Protein AF-A0A3D1Z5Q5-F1 (afdb_monomer_lite)

Structure (mmCIF, N/CA/C/O backbone):
data_AF-A0A3D1Z5Q5-F1
#
_entry.id   AF-A0A3D1Z5Q5-F1
#
loop_
_atom_site.group_PDB
_atom_site.id
_atom_site.type_symbol
_atom_site.label_atom_id
_atom_site.label_alt_id
_atom_site.label_comp_id
_atom_site.label_asym_id
_atom_site.label_entity_id
_atom_site.label_seq_id
_atom_site.pdbx_PDB_ins_code
_atom_site.Cartn_x
_atom_site.Cartn_y
_atom_site.Cartn_z
_atom_site.occupancy
_atom_site.B_iso_or_equiv
_atom_site.auth_seq_id
_atom_site.auth_comp_id
_atom_site.auth_asym_id
_atom_site.auth_atom_id
_atom_site.pdbx_PDB_model_num
ATOM 1 N N . MET A 1 1 ? -10.166 -14.539 28.237 1.00 47.66 1 MET A N 1
ATOM 2 C CA . MET A 1 1 ? -10.788 -13.315 27.688 1.00 47.66 1 MET A CA 1
ATOM 3 C C . MET A 1 1 ? -11.420 -13.691 26.365 1.00 47.66 1 MET A C 1
ATOM 5 O O . MET A 1 1 ? -10.837 -14.515 25.675 1.00 47.66 1 MET A O 1
ATOM 9 N N . THR A 1 2 ? -12.595 -13.161 26.039 1.00 67.25 2 THR A N 1
ATOM 10 C CA . THR A 1 2 ? -13.185 -13.348 24.706 1.00 67.25 2 THR A CA 1
ATOM 11 C C . THR A 1 2 ? -12.381 -12.505 23.722 1.00 67.25 2 THR A C 1
ATOM 13 O O . THR A 1 2 ? -12.291 -11.296 23.923 1.00 67.25 2 THR A O 1
ATOM 16 N N . LYS A 1 3 ? -11.753 -13.137 22.726 1.00 80.06 3 LYS A N 1
ATOM 17 C CA . LYS A 1 3 ? -11.031 -12.425 21.667 1.00 80.06 3 LYS A CA 1
ATOM 18 C C . LYS A 1 3 ? -12.030 -11.705 20.756 1.00 80.06 3 LYS A C 1
ATOM 20 O O . LYS A 1 3 ? -13.136 -12.213 20.535 1.00 80.06 3 LYS A O 1
ATOM 25 N N . SER A 1 4 ? -11.660 -10.517 20.293 1.00 82.88 4 SER A N 1
ATOM 26 C CA . SER A 1 4 ? -12.483 -9.695 19.414 1.00 82.88 4 SER A CA 1
ATOM 27 C C . SER A 1 4 ? -11.641 -9.061 18.312 1.00 82.88 4 SER A C 1
ATOM 29 O O . SER A 1 4 ? -10.524 -8.608 18.563 1.00 82.88 4 SER A O 1
ATOM 31 N N . TYR A 1 5 ? -12.205 -9.035 17.110 1.00 84.31 5 TYR A N 1
ATOM 32 C CA . TYR A 1 5 ? -11.512 -8.752 15.856 1.00 84.31 5 TYR A CA 1
ATOM 33 C C . TYR A 1 5 ? -12.080 -7.502 15.195 1.00 84.31 5 TYR A C 1
ATOM 35 O O . TYR A 1 5 ? -13.275 -7.217 15.338 1.00 84.31 5 TYR A O 1
ATOM 43 N N . SER A 1 6 ? -11.222 -6.767 14.495 1.00 80.56 6 SER A N 1
ATOM 44 C CA . SER A 1 6 ? -11.588 -5.603 13.690 1.00 80.56 6 SER A CA 1
ATOM 45 C C . SER A 1 6 ? -12.455 -6.032 12.503 1.00 80.56 6 SER A C 1
ATOM 47 O O . SER A 1 6 ? -12.162 -7.020 11.834 1.00 80.56 6 SER A O 1
ATOM 49 N N . THR A 1 7 ? -13.550 -5.315 12.251 1.00 79.69 7 THR A N 1
ATOM 50 C CA . THR A 1 7 ? -14.374 -5.530 11.051 1.00 79.69 7 THR A CA 1
ATOM 51 C C . THR A 1 7 ? -13.891 -4.649 9.898 1.00 79.69 7 THR A C 1
ATOM 53 O O . THR A 1 7 ? -13.470 -3.533 10.182 1.00 79.69 7 THR A O 1
ATOM 56 N N . PRO A 1 8 ? -14.086 -5.035 8.624 1.00 64.06 8 PRO A N 1
ATOM 57 C CA . PRO A 1 8 ? -13.651 -4.263 7.444 1.00 64.06 8 PRO A CA 1
ATOM 58 C C . PRO A 1 8 ? -14.181 -2.825 7.345 1.00 64.06 8 PRO A C 1
ATOM 60 O O . PRO A 1 8 ? -13.666 -2.019 6.578 1.00 64.06 8 PRO A O 1
ATOM 63 N N . GLN A 1 9 ? -15.250 -2.513 8.080 1.00 61.69 9 GLN A N 1
ATOM 64 C CA . GLN A 1 9 ? -15.897 -1.200 8.105 1.00 61.69 9 GLN A CA 1
ATOM 65 C C . GLN A 1 9 ? -15.468 -0.349 9.319 1.00 61.69 9 GLN A C 1
ATOM 67 O O . GLN A 1 9 ? -16.110 0.658 9.593 1.00 61.69 9 GLN A O 1
ATOM 72 N N . ASP A 1 10 ? -14.446 -0.770 10.080 1.00 54.53 10 ASP A N 1
ATOM 73 C CA . ASP A 1 10 ? -13.801 -0.093 11.228 1.00 54.53 10 ASP A CA 1
ATOM 74 C C . ASP A 1 10 ? -14.714 0.407 12.374 1.00 54.53 10 ASP A C 1
ATOM 76 O O . ASP A 1 10 ? -14.254 0.962 13.378 1.00 54.53 10 ASP A O 1
ATOM 80 N N . LEU A 1 11 ? -16.024 0.165 12.311 1.00 44.56 11 LEU A N 1
ATOM 81 C CA . LEU A 1 11 ? -16.987 0.732 13.257 1.00 44.56 11 LEU A CA 1
ATOM 82 C C . LEU A 1 11 ? -17.153 -0.122 14.524 1.00 44.56 11 LEU A C 1
ATOM 84 O O . LEU A 1 11 ? -17.301 0.437 15.616 1.00 44.56 11 LEU A O 1
ATOM 88 N N . HIS A 1 12 ? -16.987 -1.449 14.457 1.00 65.38 12 HIS A N 1
ATOM 89 C CA . HIS A 1 12 ? -17.187 -2.351 15.600 1.00 65.38 12 HIS A CA 1
ATOM 90 C C . HIS A 1 12 ? -16.153 -3.483 15.670 1.00 65.38 12 HIS A C 1
ATOM 92 O O . HIS A 1 12 ? -15.503 -3.816 14.687 1.00 65.38 12 HIS A O 1
ATOM 98 N N . LYS A 1 13 ? -15.994 -4.068 16.864 1.00 77.50 13 LYS A N 1
ATOM 99 C CA . LYS A 1 13 ? -15.284 -5.337 17.034 1.00 77.50 13 LYS A CA 1
ATOM 100 C C . LYS A 1 13 ? -16.283 -6.474 17.114 1.00 77.50 13 LYS A C 1
ATOM 102 O O . LYS A 1 13 ? -17.271 -6.360 17.840 1.00 77.50 13 LYS A O 1
ATOM 107 N N . ILE A 1 14 ? -15.982 -7.579 16.453 1.00 82.50 14 ILE A N 1
ATOM 108 C CA . ILE A 1 14 ? -16.795 -8.791 16.504 1.00 82.50 14 ILE A CA 1
ATOM 109 C C . ILE A 1 14 ? -16.076 -9.870 17.309 1.00 82.50 14 ILE A C 1
ATOM 111 O O . ILE A 1 14 ? -14.858 -10.015 17.227 1.00 82.50 14 ILE A O 1
ATOM 115 N N . THR A 1 15 ? -16.797 -10.604 18.156 1.00 88.31 15 THR A N 1
ATOM 116 C CA . THR A 1 15 ? -16.186 -11.722 18.887 1.00 88.31 15 THR A CA 1
ATOM 117 C C . THR A 1 15 ? -16.087 -12.949 17.990 1.00 88.31 15 THR A C 1
ATOM 119 O O . THR A 1 15 ? -16.912 -13.119 17.100 1.00 88.31 15 THR A O 1
ATOM 122 N N . ALA A 1 16 ? -15.154 -13.863 18.271 1.00 84.69 16 ALA A N 1
ATOM 123 C CA . ALA A 1 16 ? -15.064 -15.141 17.545 1.00 84.69 16 ALA A CA 1
ATOM 124 C C . ALA A 1 16 ? -16.411 -15.894 17.490 1.00 84.69 16 ALA A C 1
ATOM 126 O O . ALA A 1 16 ? -16.741 -16.565 16.516 1.00 84.69 16 ALA A O 1
ATOM 127 N N . LYS A 1 17 ? -17.204 -15.776 18.563 1.00 84.62 17 LYS A N 1
ATOM 128 C CA . LYS A 1 17 ? -18.504 -16.435 18.689 1.00 84.62 17 LYS A CA 1
ATOM 129 C C . LYS A 1 17 ? -19.566 -15.794 17.799 1.00 84.62 17 LYS A C 1
ATOM 131 O O . LYS A 1 17 ? -20.375 -16.525 17.239 1.00 84.62 17 LYS A O 1
ATOM 136 N N . ASP A 1 18 ? -19.577 -14.469 17.718 1.00 87.00 18 ASP A N 1
ATOM 137 C CA . ASP A 1 18 ? -20.550 -13.731 16.909 1.00 87.00 18 ASP A CA 1
ATOM 138 C C . ASP A 1 18 ? -20.167 -13.797 15.425 1.00 87.00 18 ASP A C 1
ATOM 140 O O . ASP A 1 18 ? -21.032 -13.976 14.575 1.00 87.00 18 ASP A O 1
ATOM 144 N N . LEU A 1 19 ? -18.864 -13.791 15.124 1.00 88.88 19 LEU A N 1
ATOM 145 C CA . LEU A 1 19 ? -18.336 -13.957 13.770 1.00 88.88 19 LEU A CA 1
ATOM 146 C C . LEU A 1 19 ? -18.819 -15.261 13.129 1.00 88.88 19 LEU A C 1
ATOM 148 O O . LEU A 1 19 ? -19.200 -15.273 11.966 1.00 88.88 19 LEU A O 1
ATOM 152 N N . LYS A 1 20 ? -18.902 -16.342 13.913 1.00 89.81 20 LYS A N 1
ATOM 153 C CA . LYS A 1 20 ? -19.426 -17.639 13.464 1.00 89.81 20 LYS A CA 1
ATOM 154 C C . LYS A 1 20 ? -20.843 -17.569 12.874 1.00 89.81 20 LYS A C 1
ATOM 156 O O . LYS A 1 20 ? -21.200 -18.420 12.063 1.00 89.81 20 LYS A O 1
ATOM 161 N N . SER A 1 21 ? -21.680 -16.641 13.337 1.00 88.88 21 SER A N 1
ATOM 162 C CA . SER A 1 21 ? -23.064 -16.509 12.860 1.00 88.88 21 SER A CA 1
ATOM 163 C C . SER A 1 21 ? -23.227 -15.618 11.630 1.00 88.88 21 SER A C 1
ATOM 165 O O . SER A 1 21 ? -24.320 -15.600 11.067 1.00 88.88 21 SER A O 1
ATOM 167 N N . GLU A 1 22 ? -22.176 -14.910 11.223 1.00 92.12 22 GLU A N 1
ATOM 168 C CA . GLU A 1 22 ? -22.174 -14.082 10.017 1.00 92.12 22 GLU A CA 1
ATOM 169 C C . GLU A 1 22 ? -22.000 -14.933 8.753 1.00 92.12 22 GLU A C 1
ATOM 171 O O . GLU A 1 22 ? -21.692 -16.127 8.827 1.00 92.12 22 GLU A O 1
ATOM 176 N N . ASP A 1 23 ? -22.215 -14.336 7.582 1.00 93.31 23 ASP A N 1
ATOM 177 C CA . ASP A 1 23 ? -21.998 -15.021 6.311 1.00 93.31 23 ASP A CA 1
ATOM 178 C C . ASP A 1 23 ? -20.506 -15.271 6.020 1.00 93.31 23 ASP A C 1
ATOM 180 O O . ASP A 1 23 ? -19.614 -14.657 6.603 1.00 93.31 23 ASP A O 1
ATOM 184 N N . ILE A 1 24 ? -20.240 -16.217 5.115 1.00 92.12 24 ILE A N 1
ATOM 185 C CA . ILE A 1 24 ? -18.884 -16.703 4.822 1.00 92.12 24 ILE A CA 1
ATOM 186 C C . ILE A 1 24 ? -17.980 -15.590 4.282 1.00 92.12 24 ILE A C 1
ATOM 188 O O . ILE A 1 24 ? -16.804 -15.553 4.638 1.00 92.12 24 ILE A O 1
ATOM 192 N N . GLU A 1 25 ? -18.503 -14.688 3.449 1.00 89.88 25 GLU A N 1
ATOM 193 C CA . GLU A 1 25 ? -17.695 -13.592 2.906 1.00 89.88 25 GLU A CA 1
ATOM 194 C C . GLU A 1 25 ? -17.276 -12.649 4.028 1.00 89.88 25 GLU A C 1
ATOM 196 O O . GLU A 1 25 ? -16.088 -12.383 4.193 1.00 89.88 25 GLU A O 1
ATOM 201 N N . PHE A 1 26 ? -18.211 -12.244 4.888 1.00 88.12 26 PHE A N 1
ATOM 202 C CA . PHE A 1 26 ? -17.882 -11.397 6.030 1.00 88.12 26 PHE A CA 1
ATOM 203 C C . PHE A 1 26 ? -16.903 -12.065 7.011 1.00 88.12 26 PHE A C 1
ATOM 205 O O . PHE A 1 26 ? -15.981 -11.418 7.513 1.00 88.12 26 PHE A O 1
ATOM 212 N N . GLN A 1 27 ? -17.050 -13.373 7.257 1.00 91.62 27 GLN A N 1
ATOM 213 C CA . GLN A 1 27 ? -16.092 -14.145 8.057 1.00 91.62 27 GLN A CA 1
ATOM 214 C C . GLN A 1 27 ? -14.678 -14.054 7.483 1.00 91.62 27 GLN A C 1
ATOM 216 O O . GLN A 1 27 ? -13.734 -13.734 8.212 1.00 91.62 27 GLN A O 1
ATOM 221 N N . LYS A 1 28 ? -14.541 -14.286 6.173 1.00 91.62 28 LYS A N 1
ATOM 222 C CA . LYS A 1 28 ? -13.259 -14.184 5.474 1.00 91.62 28 LYS A CA 1
ATOM 223 C C . LYS A 1 28 ? -12.695 -12.775 5.520 1.00 91.62 28 LYS A C 1
ATOM 225 O O . LYS A 1 28 ? -11.502 -12.623 5.752 1.00 91.62 28 LYS A O 1
ATOM 230 N N . GLU A 1 29 ? -13.514 -11.746 5.322 1.00 88.19 29 GLU A N 1
ATOM 231 C CA . GLU A 1 29 ? -13.035 -10.366 5.364 1.00 88.19 29 GLU A CA 1
ATOM 232 C C . GLU A 1 29 ? -12.471 -9.999 6.746 1.00 88.19 29 GLU A C 1
ATOM 234 O O . GLU A 1 29 ? -11.383 -9.435 6.830 1.00 88.19 29 GLU A O 1
ATOM 239 N N . VAL A 1 30 ? -13.147 -10.374 7.837 1.00 88.38 30 VAL A N 1
ATOM 240 C CA . VAL A 1 30 ? -12.646 -10.144 9.207 1.00 88.38 30 VAL A CA 1
ATOM 241 C C . VAL A 1 30 ? -11.344 -10.906 9.461 1.00 88.38 30 VAL A C 1
ATOM 243 O O . VAL A 1 30 ? -10.401 -10.355 10.029 1.00 88.38 30 VAL A O 1
ATOM 246 N N . MET A 1 31 ? -11.270 -12.168 9.031 1.00 93.00 31 MET A N 1
ATOM 247 C CA . MET A 1 31 ? -10.052 -12.967 9.161 1.00 93.00 31 MET A CA 1
ATOM 248 C C . MET A 1 31 ? -8.890 -12.380 8.346 1.00 93.00 31 MET A C 1
ATOM 250 O O . MET A 1 31 ? -7.770 -12.342 8.851 1.00 93.00 31 MET A O 1
ATOM 254 N N . LYS A 1 32 ? -9.150 -11.863 7.135 1.00 89.50 32 LYS A N 1
ATOM 255 C CA . LYS A 1 32 ? -8.156 -11.142 6.316 1.00 89.50 32 LYS A CA 1
ATOM 256 C C . LYS A 1 32 ? -7.640 -9.904 7.030 1.00 89.50 32 LYS A C 1
ATOM 258 O O . LYS A 1 32 ? -6.432 -9.699 7.074 1.00 89.50 32 LYS A O 1
ATOM 263 N N . VAL A 1 33 ? -8.540 -9.092 7.590 1.00 84.25 33 VAL A N 1
ATOM 264 C CA . VAL A 1 33 ? -8.160 -7.887 8.342 1.00 84.25 33 VAL A CA 1
ATOM 265 C C . VAL A 1 33 ? -7.227 -8.264 9.488 1.00 84.25 33 VAL A C 1
ATOM 267 O O . VAL A 1 33 ? -6.117 -7.746 9.553 1.00 84.25 33 VAL A O 1
ATOM 270 N N . TRP A 1 34 ? -7.622 -9.226 10.326 1.00 90.94 34 TRP A N 1
ATOM 271 C CA . TRP A 1 34 ? -6.772 -9.695 11.422 1.00 90.94 34 TRP A CA 1
ATOM 272 C C . TRP A 1 34 ? -5.419 -10.222 10.929 1.00 90.94 34 TRP A C 1
ATOM 274 O O . TRP A 1 34 ? -4.383 -9.941 11.531 1.00 90.94 34 TRP A O 1
ATOM 284 N N . PHE A 1 35 ? -5.403 -10.973 9.829 1.00 91.81 35 PHE A N 1
ATOM 285 C CA . PHE A 1 35 ? -4.169 -11.529 9.296 1.00 91.81 35 PHE A CA 1
ATOM 286 C C . PHE A 1 35 ? -3.198 -10.421 8.869 1.00 91.81 35 PHE A C 1
ATOM 288 O O . PHE A 1 35 ? -2.051 -10.421 9.303 1.00 91.81 35 PHE A O 1
ATOM 295 N N . PHE A 1 36 ? -3.666 -9.414 8.128 1.00 87.50 36 PHE A N 1
ATOM 296 C CA . PHE A 1 36 ? -2.833 -8.286 7.689 1.00 87.50 36 PHE A CA 1
ATOM 297 C C . PHE A 1 36 ? -2.490 -7.270 8.798 1.00 87.50 36 PHE A C 1
ATOM 299 O O . PHE A 1 36 ? -1.601 -6.432 8.618 1.00 87.50 36 PHE A O 1
ATOM 306 N N . GLU A 1 37 ? -3.162 -7.327 9.952 1.00 82.00 37 GLU A N 1
ATOM 307 C CA . GLU A 1 37 ? -2.745 -6.612 11.168 1.00 82.00 37 GLU A CA 1
ATOM 308 C C . GLU A 1 37 ? -1.493 -7.247 11.805 1.00 82.00 37 GLU A C 1
ATOM 310 O O . GLU A 1 37 ? -0.710 -6.539 12.438 1.00 82.00 37 GLU A O 1
ATOM 315 N N . ASN A 1 38 ? -1.285 -8.560 11.637 1.00 87.88 38 ASN A N 1
ATOM 316 C CA . ASN A 1 38 ? -0.236 -9.318 12.334 1.00 87.88 38 ASN A CA 1
ATOM 317 C C . ASN A 1 38 ? 0.897 -9.796 11.412 1.00 87.88 38 ASN A C 1
ATOM 319 O O . ASN A 1 38 ? 2.045 -9.909 11.853 1.00 87.88 38 ASN A O 1
ATOM 323 N N . TYR A 1 39 ? 0.588 -10.036 10.138 1.00 92.12 39 TYR A N 1
ATOM 324 C CA . TYR A 1 39 ? 1.490 -10.616 9.153 1.00 92.12 39 TYR A CA 1
ATOM 325 C C . TYR A 1 39 ? 1.487 -9.811 7.851 1.00 92.12 39 TYR A C 1
ATOM 327 O O . TYR A 1 39 ? 0.510 -9.158 7.485 1.00 92.12 39 TYR A O 1
ATOM 335 N N . GLN A 1 40 ? 2.599 -9.866 7.127 1.00 89.69 40 GLN A N 1
ATOM 336 C CA . GLN A 1 40 ? 2.774 -9.203 5.839 1.00 89.69 40 GLN A CA 1
ATOM 337 C C . GLN A 1 40 ? 3.654 -10.037 4.910 1.00 89.69 40 GLN A C 1
ATOM 339 O O . GLN A 1 40 ? 4.458 -10.851 5.374 1.00 89.69 40 GLN A O 1
ATOM 344 N N . ASP A 1 41 ? 3.526 -9.824 3.598 1.00 89.75 41 ASP A N 1
ATOM 345 C CA . ASP A 1 41 ? 4.453 -10.436 2.649 1.00 89.75 41 ASP A CA 1
ATOM 346 C C . ASP A 1 41 ? 5.880 -9.934 2.973 1.00 89.75 41 ASP A C 1
ATOM 348 O O . ASP A 1 41 ? 6.101 -8.715 3.051 1.00 89.75 41 ASP A O 1
ATOM 352 N N . PRO A 1 42 ? 6.864 -10.832 3.180 1.00 89.50 42 PRO A N 1
ATOM 353 C CA . PRO A 1 42 ? 8.248 -10.451 3.454 1.00 89.50 42 PRO A CA 1
ATOM 354 C C . PRO A 1 42 ? 8.864 -9.556 2.366 1.00 89.50 42 PRO A C 1
ATOM 356 O O . PRO A 1 42 ? 9.824 -8.838 2.636 1.00 89.50 42 PRO A O 1
ATOM 359 N N . VAL A 1 43 ? 8.316 -9.530 1.150 1.00 85.25 43 VAL A N 1
ATOM 360 C CA . VAL A 1 43 ? 8.679 -8.590 0.080 1.00 85.25 43 VAL A CA 1
ATOM 361 C C . VAL A 1 43 ? 8.540 -7.121 0.494 1.00 85.25 43 VAL A C 1
ATOM 363 O O . VAL A 1 43 ? 9.167 -6.249 -0.103 1.00 85.25 43 VAL A O 1
ATOM 366 N N . HIS A 1 44 ? 7.719 -6.808 1.491 1.00 81.69 44 HIS A N 1
ATOM 367 C CA . HIS A 1 44 ? 7.513 -5.423 1.888 1.00 81.69 44 HIS A CA 1
ATOM 368 C C . HIS A 1 44 ? 8.670 -4.884 2.726 1.00 81.69 44 HIS A C 1
ATOM 370 O O . HIS A 1 44 ? 9.063 -3.738 2.525 1.00 81.69 44 HIS A O 1
ATOM 376 N N . ASP A 1 45 ? 9.256 -5.714 3.596 1.00 80.88 45 ASP A N 1
ATOM 377 C CA . ASP A 1 45 ? 10.196 -5.207 4.605 1.00 80.88 45 ASP A CA 1
ATOM 378 C C . ASP A 1 45 ? 11.323 -6.170 5.019 1.00 80.88 45 ASP A C 1
ATOM 380 O O . ASP A 1 45 ? 12.224 -5.817 5.774 1.00 80.88 45 ASP A O 1
ATOM 384 N N . CYS A 1 46 ? 11.339 -7.405 4.510 1.00 86.06 46 CYS A N 1
ATOM 385 C CA . CYS A 1 46 ? 12.406 -8.356 4.816 1.00 86.06 46 CYS A CA 1
ATOM 386 C C . CYS A 1 46 ? 13.522 -8.305 3.758 1.00 86.06 46 CYS A C 1
ATOM 388 O O . CYS A 1 46 ? 13.260 -8.440 2.557 1.00 86.06 46 CYS A O 1
ATOM 390 N N . PRO A 1 47 ? 14.803 -8.209 4.163 1.00 84.81 47 PRO A N 1
ATOM 391 C CA . PRO A 1 47 ? 15.923 -8.375 3.246 1.00 84.81 47 PRO A CA 1
ATOM 392 C C . PRO A 1 47 ? 15.925 -9.769 2.608 1.00 84.81 47 PRO A C 1
ATOM 394 O O . PRO A 1 47 ? 15.647 -10.769 3.271 1.00 84.81 47 PRO A O 1
ATOM 397 N N . TYR A 1 48 ? 16.319 -9.861 1.339 1.00 84.38 48 TYR A N 1
ATOM 398 C CA . TYR A 1 48 ? 16.430 -11.142 0.640 1.00 84.38 48 TYR A CA 1
ATOM 399 C C . TYR A 1 48 ? 17.889 -11.607 0.519 1.00 84.38 48 TYR A C 1
ATOM 401 O O . TYR A 1 48 ? 18.743 -10.893 -0.013 1.00 84.38 48 TYR A O 1
ATOM 409 N N . ASN A 1 49 ? 18.186 -12.833 0.962 1.00 82.69 49 ASN A N 1
ATOM 410 C CA . ASN A 1 49 ? 19.497 -13.458 0.800 1.00 82.69 49 ASN A CA 1
ATOM 411 C C . ASN A 1 49 ? 19.536 -14.310 -0.477 1.00 82.69 49 ASN A C 1
ATOM 413 O O . ASN A 1 49 ? 19.186 -15.490 -0.480 1.00 82.69 49 ASN A O 1
ATOM 417 N N . GLY A 1 50 ? 20.056 -13.732 -1.563 1.00 76.25 50 GLY A N 1
ATOM 418 C CA . GLY A 1 50 ? 20.177 -14.428 -2.849 1.00 76.25 50 GLY A CA 1
ATOM 419 C C . GLY A 1 50 ? 21.165 -15.604 -2.885 1.00 76.25 50 GLY A C 1
ATOM 420 O O . GLY A 1 50 ? 21.175 -16.336 -3.870 1.00 76.25 50 GLY A O 1
ATOM 421 N N . ARG A 1 51 ? 22.013 -15.802 -1.862 1.00 77.38 51 ARG A N 1
ATOM 422 C CA . ARG A 1 51 ? 22.936 -16.952 -1.789 1.00 77.38 51 ARG A CA 1
ATOM 423 C C . ARG A 1 51 ? 22.265 -18.192 -1.203 1.00 77.38 51 ARG A C 1
ATOM 425 O O . ARG A 1 51 ? 22.575 -19.297 -1.636 1.00 77.38 51 ARG A O 1
ATOM 432 N N . GLU A 1 52 ? 21.414 -18.000 -0.201 1.00 77.75 52 GLU A N 1
ATOM 433 C CA . GLU A 1 52 ? 20.686 -19.078 0.483 1.00 77.75 52 GLU A CA 1
ATOM 434 C C . GLU A 1 52 ? 19.290 -19.298 -0.110 1.00 77.75 52 GLU A C 1
ATOM 436 O O . GLU A 1 52 ? 18.741 -20.383 0.046 1.00 77.75 52 GLU A O 1
ATOM 441 N N . GLY A 1 53 ? 18.767 -18.320 -0.859 1.00 77.88 53 GLY A N 1
ATOM 442 C CA . GLY A 1 53 ? 17.504 -18.433 -1.584 1.00 77.88 53 GLY A CA 1
ATOM 443 C C . GLY A 1 53 ? 16.282 -18.218 -0.695 1.00 77.88 53 GLY A C 1
ATOM 444 O O . GLY A 1 53 ? 15.355 -19.015 -0.748 1.00 77.88 53 GLY A O 1
ATOM 445 N N . GLY A 1 54 ? 16.268 -17.155 0.117 1.00 84.50 54 GLY A N 1
ATOM 446 C CA . GLY A 1 54 ? 15.156 -16.882 1.033 1.00 84.50 54 GLY A CA 1
ATOM 447 C C . GLY A 1 54 ? 15.176 -15.485 1.652 1.00 84.50 54 GLY A C 1
ATOM 448 O O . GLY A 1 54 ? 16.163 -14.750 1.544 1.00 84.50 54 GLY A O 1
ATOM 449 N N . TYR A 1 55 ? 14.063 -15.121 2.288 1.00 88.38 55 TYR A N 1
ATOM 450 C CA . TYR A 1 55 ? 13.942 -13.900 3.081 1.00 88.38 55 TYR A CA 1
ATOM 451 C C . TYR A 1 55 ? 14.586 -14.055 4.458 1.00 88.38 55 TYR A C 1
ATOM 453 O O . TYR A 1 55 ? 14.622 -15.140 5.037 1.00 88.38 55 TYR A O 1
ATOM 461 N N . LEU A 1 56 ? 15.095 -12.946 4.989 1.00 88.19 56 LEU A N 1
ATOM 462 C CA . LEU A 1 56 ? 15.534 -12.834 6.372 1.00 88.19 56 LEU A CA 1
ATOM 463 C C . LEU A 1 56 ? 14.390 -12.228 7.190 1.00 88.19 56 LEU A C 1
ATOM 465 O O . LEU A 1 56 ? 14.150 -11.026 7.118 1.00 88.19 56 LEU A O 1
ATOM 469 N N . TYR A 1 57 ? 13.700 -13.067 7.962 1.00 89.69 57 TYR A N 1
ATOM 470 C CA . TYR A 1 57 ? 12.538 -12.699 8.779 1.00 89.69 57 TYR A CA 1
ATOM 471 C C . TYR A 1 57 ? 12.938 -11.912 10.034 1.00 89.69 57 TYR A C 1
ATOM 473 O O . TYR A 1 57 ? 12.900 -12.417 11.157 1.00 89.69 57 TYR A O 1
ATOM 481 N N . ILE A 1 58 ? 13.357 -10.664 9.839 1.00 85.56 58 ILE A N 1
ATOM 482 C CA . ILE A 1 58 ? 13.869 -9.790 10.904 1.00 85.56 58 ILE A CA 1
ATOM 483 C C . ILE A 1 58 ? 12.798 -9.372 11.930 1.00 85.56 58 ILE A C 1
ATOM 485 O O . ILE A 1 58 ? 13.153 -9.052 13.061 1.00 85.56 58 ILE A O 1
ATOM 489 N N . HIS A 1 59 ? 11.509 -9.485 11.586 1.00 85.38 59 HIS A N 1
ATOM 490 C CA . HIS A 1 59 ? 10.370 -9.190 12.472 1.00 85.38 59 HIS A CA 1
ATOM 491 C C . HIS A 1 59 ? 9.592 -10.449 12.915 1.00 85.38 59 HIS A C 1
ATOM 493 O O . HIS A 1 59 ? 8.506 -10.350 13.482 1.00 85.38 59 HIS A O 1
ATOM 499 N N . GLY A 1 60 ? 10.158 -11.644 12.699 1.00 87.19 60 GLY A N 1
ATOM 500 C CA . GLY A 1 60 ? 9.512 -12.932 12.977 1.00 87.19 60 GLY A CA 1
ATOM 501 C C . GLY A 1 60 ? 8.973 -13.616 11.718 1.00 87.19 60 GLY A C 1
ATOM 502 O O . GLY A 1 60 ? 8.681 -12.958 10.719 1.00 87.19 60 GLY A O 1
ATOM 503 N N . GLY A 1 61 ? 8.883 -14.945 11.772 1.00 90.81 61 GLY A N 1
ATOM 504 C CA . GLY A 1 61 ? 8.544 -15.828 10.651 1.00 90.81 61 GLY A CA 1
ATOM 505 C C . GLY A 1 61 ? 9.652 -16.860 10.370 1.00 90.81 61 GLY A C 1
ATOM 506 O O . GLY A 1 61 ? 10.603 -16.958 11.158 1.00 90.81 61 GLY A O 1
ATOM 507 N N . PRO A 1 62 ? 9.564 -17.627 9.267 1.00 92.69 62 PRO A N 1
ATOM 508 C CA . PRO A 1 62 ? 8.425 -17.689 8.345 1.00 92.69 62 PRO A CA 1
ATOM 509 C C . PRO A 1 62 ? 7.160 -18.207 9.034 1.00 92.69 62 PRO A C 1
ATOM 511 O O . PRO A 1 62 ? 7.238 -19.125 9.852 1.00 92.69 62 PRO A O 1
ATOM 514 N N . TYR A 1 63 ? 6.016 -17.614 8.705 1.00 94.06 63 TYR A N 1
ATOM 515 C CA . TYR A 1 63 ? 4.694 -18.060 9.143 1.00 94.06 63 TYR A CA 1
ATOM 516 C C . TYR A 1 63 ? 3.905 -18.634 7.962 1.00 94.06 63 TYR A C 1
ATOM 518 O O . TYR A 1 63 ? 4.051 -18.175 6.830 1.00 94.06 63 TYR A O 1
ATOM 526 N N . ASP A 1 64 ? 3.064 -19.623 8.238 1.00 92.56 64 ASP A N 1
ATOM 527 C CA . ASP A 1 64 ? 2.143 -20.235 7.277 1.00 92.56 64 ASP A CA 1
ATOM 528 C C . ASP A 1 64 ? 0.729 -19.693 7.536 1.00 92.56 64 ASP A C 1
ATOM 530 O O . ASP A 1 64 ? 0.288 -19.651 8.691 1.00 92.56 64 ASP A O 1
ATOM 534 N N . ALA A 1 65 ? 0.025 -19.220 6.496 1.00 93.00 65 ALA A N 1
ATOM 535 C CA . ALA A 1 65 ? -1.271 -18.574 6.704 1.00 93.00 65 ALA A CA 1
ATOM 536 C C . ALA A 1 65 ? -2.301 -19.548 7.277 1.00 93.00 65 ALA A C 1
ATOM 538 O O . ALA A 1 65 ? -3.127 -19.158 8.104 1.00 93.00 65 ALA A O 1
ATOM 539 N N . SER A 1 66 ? -2.246 -20.817 6.866 1.00 93.25 66 SER A N 1
ATOM 540 C CA . SER A 1 66 ? -3.074 -21.878 7.430 1.00 93.25 66 SER A CA 1
ATOM 541 C C . SER A 1 66 ? -2.773 -22.067 8.916 1.00 93.25 66 SER A C 1
ATOM 543 O O . SER A 1 66 ? -3.690 -21.928 9.726 1.00 93.25 66 SER A O 1
ATOM 545 N N . ASP A 1 67 ? -1.520 -22.287 9.312 1.00 93.69 67 ASP A N 1
ATOM 546 C CA . ASP A 1 67 ? -1.166 -22.504 10.721 1.00 93.69 67 ASP A CA 1
ATOM 547 C C . ASP A 1 67 ? -1.626 -21.348 11.626 1.00 93.69 67 ASP A C 1
ATOM 549 O O . ASP A 1 67 ? -2.245 -21.580 12.672 1.00 93.69 67 ASP A O 1
ATOM 553 N N . GLU A 1 68 ? -1.388 -20.101 11.216 1.00 95.62 68 GLU A N 1
ATOM 554 C CA . GLU A 1 68 ? -1.749 -18.926 12.014 1.00 95.62 68 GLU A CA 1
ATOM 555 C C . GLU A 1 68 ? -3.271 -18.712 12.073 1.00 95.62 68 GLU A C 1
ATOM 557 O O . GLU A 1 68 ? -3.822 -18.463 13.152 1.00 95.62 68 GLU A O 1
ATOM 562 N N . LEU A 1 69 ? -3.987 -18.880 10.953 1.00 95.19 69 LEU A N 1
ATOM 563 C CA . LEU A 1 69 ? -5.446 -18.741 10.925 1.00 95.19 69 LEU A CA 1
ATOM 564 C C . LEU A 1 69 ? -6.153 -19.878 11.678 1.00 95.19 69 LEU A C 1
ATOM 566 O O . LEU A 1 69 ? -7.117 -19.618 12.403 1.00 95.19 69 LEU A O 1
ATOM 570 N N . PHE A 1 70 ? -5.678 -21.123 11.574 1.00 95.62 70 PHE A N 1
ATOM 571 C CA . PHE A 1 70 ? -6.213 -22.248 12.348 1.00 95.62 70 PHE A CA 1
ATOM 572 C C . PHE A 1 70 ? -5.913 -22.106 13.840 1.00 95.62 70 PHE A C 1
ATOM 574 O O . PHE A 1 70 ? -6.771 -22.420 14.667 1.00 95.62 70 PHE A O 1
ATOM 581 N N . SER A 1 71 ? -4.729 -21.613 14.202 1.00 94.69 71 SER A N 1
ATOM 582 C CA . SER A 1 71 ? -4.373 -21.326 15.594 1.00 94.69 71 SER A CA 1
ATOM 583 C C . SER A 1 71 ? -5.292 -20.262 16.206 1.00 94.69 71 SER A C 1
ATOM 585 O O . SER A 1 71 ? -5.729 -20.392 17.355 1.00 94.69 71 SER A O 1
ATOM 587 N N . GLU A 1 72 ? -5.636 -19.226 15.435 1.00 94.19 72 GLU A N 1
ATOM 588 C CA . GLU A 1 72 ? -6.441 -18.113 15.929 1.00 94.19 72 GLU A CA 1
ATOM 589 C C . GLU A 1 72 ? -7.952 -18.391 15.917 1.00 94.19 72 GLU A C 1
ATOM 591 O O . GLU A 1 72 ? -8.628 -18.172 16.928 1.00 94.19 72 GLU A O 1
ATOM 596 N N . PHE A 1 73 ? -8.484 -18.877 14.793 1.00 94.50 73 PHE A N 1
ATOM 597 C CA . PHE A 1 73 ? -9.925 -19.032 14.553 1.00 94.50 73 PHE A CA 1
ATOM 598 C C . PHE A 1 73 ? -10.420 -20.477 14.687 1.00 94.50 73 PHE A C 1
ATOM 600 O O . PHE A 1 73 ? -11.634 -20.726 14.642 1.00 94.50 73 PHE A O 1
ATOM 607 N N . GLY A 1 74 ? -9.508 -21.429 14.896 1.00 89.62 74 GLY A N 1
ATOM 608 C CA . GLY A 1 74 ? -9.819 -22.838 15.098 1.00 89.62 74 GLY A CA 1
ATOM 609 C C . GLY A 1 74 ? -10.838 -23.052 16.217 1.00 89.62 74 GLY A C 1
ATOM 610 O O . GLY A 1 74 ? -10.711 -22.552 17.336 1.00 89.62 74 GLY A O 1
ATOM 611 N N . GLY A 1 75 ? -11.897 -23.799 15.905 1.00 88.38 75 GLY A N 1
ATOM 612 C CA . GLY A 1 75 ? -13.001 -24.078 16.827 1.00 88.38 75 GLY A CA 1
ATOM 613 C C . GLY A 1 75 ? -14.089 -22.998 16.887 1.00 88.38 75 GLY A C 1
ATOM 614 O O . GLY A 1 75 ? -15.169 -23.270 17.425 1.00 88.38 75 GLY A O 1
ATOM 615 N N . ALA A 1 76 ? -13.860 -21.8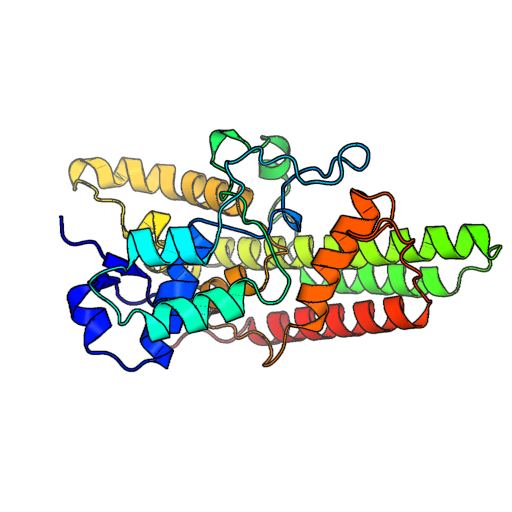12 16.315 1.00 90.44 76 ALA A N 1
ATOM 616 C CA . ALA A 1 76 ? -14.887 -20.787 16.129 1.00 90.44 76 ALA A CA 1
ATOM 617 C C . ALA A 1 76 ? -15.485 -20.839 14.716 1.00 90.44 76 ALA A C 1
ATOM 619 O O . ALA A 1 76 ? -16.707 -20.927 14.584 1.00 90.44 76 ALA A O 1
ATOM 620 N N . ILE A 1 77 ? -14.631 -20.845 13.693 1.00 93.44 77 ILE A N 1
ATOM 621 C CA . ILE A 1 77 ? -15.010 -20.841 12.274 1.00 93.44 77 ILE A CA 1
ATOM 622 C C . ILE A 1 77 ? -14.866 -22.253 11.686 1.00 93.44 77 ILE A C 1
ATOM 624 O O . ILE A 1 77 ? -14.100 -23.069 12.203 1.00 93.44 77 ILE A O 1
ATOM 628 N N . GLU A 1 78 ? -15.657 -22.582 10.658 1.00 94.56 78 GLU A N 1
ATOM 629 C CA . GLU A 1 78 ? -15.551 -23.886 9.992 1.00 94.56 78 GLU A CA 1
ATOM 630 C C . GLU A 1 78 ? -14.203 -24.035 9.281 1.00 94.56 78 GLU A C 1
ATOM 632 O O . GLU A 1 78 ? -13.767 -23.140 8.561 1.00 94.56 78 GLU A O 1
ATOM 637 N N . GLU A 1 79 ? -13.569 -25.197 9.448 1.00 94.44 79 GLU A N 1
ATOM 638 C CA . GLU A 1 79 ? -12.225 -25.476 8.925 1.00 94.44 79 GLU A CA 1
ATOM 639 C C . GLU A 1 79 ? -12.128 -25.278 7.407 1.00 94.44 79 GLU A C 1
ATOM 641 O O . GLU A 1 79 ? -11.112 -24.800 6.919 1.00 94.44 79 GLU A O 1
ATOM 646 N N . SER A 1 80 ? -13.196 -25.572 6.657 1.00 94.56 80 SER A N 1
ATOM 647 C CA . SER A 1 80 ? -13.224 -25.353 5.208 1.00 94.56 80 SER A CA 1
ATOM 648 C C . SER A 1 80 ? -13.183 -23.877 4.818 1.00 94.56 80 SER A C 1
ATOM 650 O O . SER A 1 80 ? -12.632 -23.560 3.775 1.00 94.56 80 SER A O 1
ATOM 652 N N . VAL A 1 81 ? -13.756 -22.980 5.629 1.00 95.25 81 VAL A N 1
ATOM 653 C CA . VAL A 1 81 ? -13.705 -21.528 5.380 1.00 95.25 81 VAL A CA 1
ATOM 654 C C . VAL A 1 81 ? -12.308 -20.996 5.677 1.00 95.25 81 VAL A C 1
ATOM 656 O O . VAL A 1 81 ? -11.797 -20.179 4.916 1.00 95.25 81 VAL A O 1
ATOM 659 N N . ILE A 1 82 ? -11.691 -21.489 6.757 1.00 95.81 82 ILE A N 1
ATOM 660 C CA . ILE A 1 82 ? -10.311 -21.147 7.110 1.00 95.81 82 ILE A CA 1
ATOM 661 C C . ILE A 1 82 ? -9.368 -21.590 5.993 1.00 95.81 82 ILE A C 1
ATOM 663 O O . ILE A 1 82 ? -8.631 -20.759 5.482 1.00 95.81 82 ILE A O 1
ATOM 667 N N . GLN A 1 83 ? -9.466 -22.848 5.558 1.00 95.12 83 GLN A N 1
ATOM 668 C CA . GLN A 1 83 ? -8.627 -23.380 4.487 1.00 95.12 83 GLN A CA 1
ATOM 669 C C . GLN A 1 83 ? -8.792 -22.601 3.179 1.00 95.12 83 GLN A C 1
ATOM 671 O O . GLN A 1 83 ? -7.801 -22.246 2.560 1.00 95.12 83 GLN A O 1
ATOM 676 N N . ASP A 1 84 ? -10.029 -22.304 2.777 1.00 94.19 84 ASP A N 1
ATOM 677 C CA . ASP A 1 84 ? -10.308 -21.565 1.540 1.00 94.19 84 ASP A CA 1
ATOM 678 C C . ASP A 1 84 ? -9.727 -20.140 1.578 1.00 94.19 84 ASP A C 1
ATOM 680 O O . ASP A 1 84 ? -9.277 -19.619 0.563 1.00 94.19 84 ASP A O 1
ATOM 684 N N . LEU A 1 85 ? -9.689 -19.506 2.756 1.00 94.06 85 LEU A N 1
ATOM 685 C CA . LEU A 1 85 ? -8.995 -18.233 2.929 1.00 94.06 85 LEU A CA 1
ATOM 686 C C . LEU A 1 85 ? -7.469 -18.388 2.921 1.00 94.06 85 LEU A C 1
ATOM 688 O O . LEU A 1 85 ? -6.783 -17.578 2.306 1.00 94.06 85 LEU A O 1
ATOM 692 N N . SER A 1 86 ? -6.935 -19.389 3.616 1.00 93.06 86 SER A N 1
ATOM 693 C CA . SER A 1 86 ? -5.498 -19.662 3.629 1.00 93.06 86 SER A CA 1
ATOM 694 C C . SER A 1 86 ? -4.977 -19.919 2.217 1.00 93.06 86 SER A C 1
ATOM 696 O O . SER A 1 86 ? -3.988 -19.314 1.829 1.00 93.06 86 SER A O 1
ATOM 698 N N . ASP A 1 87 ? -5.698 -20.711 1.420 1.00 90.94 87 ASP A N 1
ATOM 699 C CA . ASP A 1 87 ? -5.372 -20.978 0.016 1.00 90.94 87 ASP A CA 1
ATOM 700 C C . ASP A 1 87 ? -5.423 -19.697 -0.843 1.00 90.94 87 ASP A C 1
ATOM 702 O O . ASP A 1 87 ? -4.636 -19.549 -1.775 1.00 90.94 87 ASP A O 1
ATOM 706 N N . GLU A 1 88 ? -6.330 -18.759 -0.532 1.00 89.00 88 GLU A N 1
ATOM 707 C CA . GLU A 1 88 ? -6.398 -17.446 -1.191 1.00 89.00 88 GLU A CA 1
ATOM 708 C C . GLU A 1 88 ? -5.198 -16.555 -0.828 1.00 89.00 88 GLU A C 1
ATOM 710 O O . GLU A 1 88 ? -4.656 -15.862 -1.686 1.00 89.00 88 GLU A O 1
ATOM 715 N N . LEU A 1 89 ? -4.777 -16.553 0.439 1.00 87.25 89 LEU A N 1
ATOM 716 C CA . LEU A 1 89 ? -3.624 -15.776 0.902 1.00 87.25 89 LEU A CA 1
ATOM 717 C C . LEU A 1 89 ? -2.308 -16.364 0.372 1.00 87.25 89 LEU A C 1
ATOM 719 O O . LEU A 1 89 ? -1.441 -15.623 -0.091 1.00 87.25 89 LEU A O 1
ATOM 723 N N . ASP A 1 90 ? -2.193 -17.689 0.373 1.00 85.88 90 ASP A N 1
ATOM 724 C CA . ASP A 1 90 ? -1.010 -18.429 -0.060 1.00 85.88 90 ASP A CA 1
ATOM 725 C C . ASP A 1 90 ? -1.019 -18.750 -1.566 1.00 85.88 90 ASP A C 1
ATOM 727 O O . ASP A 1 90 ? -0.241 -19.598 -2.009 1.00 85.88 90 ASP A O 1
ATOM 731 N N . GLU A 1 91 ? -1.837 -18.068 -2.384 1.00 71.12 91 GLU A N 1
ATOM 732 C CA . GLU A 1 91 ? -1.967 -18.328 -3.834 1.00 71.12 91 GLU A CA 1
ATOM 733 C C . GLU A 1 91 ? -0.600 -18.298 -4.569 1.00 71.12 91 GLU A C 1
ATOM 735 O O . GLU A 1 91 ? -0.416 -18.977 -5.581 1.00 71.12 91 GLU A O 1
ATOM 740 N N . ASP A 1 92 ? 0.401 -17.603 -4.009 1.00 63.09 92 ASP A N 1
ATOM 741 C CA . ASP A 1 92 ? 1.779 -17.496 -4.519 1.00 63.09 92 ASP A CA 1
ATOM 742 C C . ASP A 1 92 ? 2.847 -18.224 -3.656 1.00 63.09 92 ASP A C 1
ATOM 744 O O . ASP A 1 92 ? 4.053 -17.965 -3.796 1.00 63.09 92 ASP A O 1
ATOM 748 N N . GLY A 1 93 ? 2.429 -19.124 -2.756 1.00 73.94 93 GLY A N 1
ATOM 749 C CA . GLY A 1 93 ? 3.306 -19.877 -1.848 1.00 73.94 93 GLY A CA 1
ATOM 750 C C . GLY A 1 93 ? 4.143 -18.963 -0.953 1.00 73.94 93 GLY A C 1
ATOM 751 O O . GLY A 1 93 ? 5.361 -19.129 -0.840 1.00 73.94 93 GLY A O 1
ATOM 752 N N . ILE A 1 94 ? 3.511 -17.916 -0.425 1.00 81.56 94 ILE A N 1
ATOM 753 C CA . ILE A 1 94 ? 4.166 -16.889 0.379 1.00 81.56 94 ILE A CA 1
ATOM 754 C C . ILE A 1 94 ? 4.353 -17.430 1.795 1.00 81.56 94 ILE A C 1
ATOM 756 O O . ILE A 1 94 ? 3.404 -17.829 2.452 1.00 81.56 94 ILE A O 1
ATOM 760 N N . GLU A 1 95 ? 5.590 -17.414 2.275 1.00 88.88 95 GLU A N 1
ATOM 761 C CA . GLU A 1 95 ? 5.871 -17.553 3.700 1.00 88.88 95 GLU A CA 1
ATOM 762 C C . GLU A 1 95 ? 5.832 -16.158 4.334 1.00 88.88 95 GLU A C 1
ATOM 764 O O . GLU A 1 95 ? 6.548 -15.252 3.904 1.00 88.88 95 GLU A O 1
ATOM 769 N N . TRP A 1 96 ? 4.990 -15.966 5.341 1.00 92.56 96 TRP A N 1
ATOM 770 C CA . TRP A 1 96 ? 4.660 -14.645 5.866 1.00 92.56 96 TRP A CA 1
ATOM 771 C C . TRP A 1 96 ? 5.667 -14.155 6.906 1.00 92.56 96 TRP A C 1
ATOM 773 O O . TRP A 1 96 ? 6.222 -14.933 7.686 1.00 92.56 96 TRP A O 1
ATOM 783 N N . ALA A 1 97 ? 5.891 -12.842 6.940 1.00 92.88 97 ALA A N 1
ATOM 784 C CA . ALA A 1 97 ? 6.686 -12.172 7.962 1.00 92.88 97 ALA A CA 1
ATOM 785 C C . ALA A 1 97 ? 5.791 -11.486 8.993 1.00 92.88 97 ALA A C 1
ATOM 787 O O . ALA A 1 97 ? 4.689 -11.045 8.674 1.00 92.88 97 ALA A O 1
ATOM 788 N N . GLY A 1 98 ? 6.284 -11.352 10.224 1.00 90.00 98 GLY A N 1
ATOM 789 C CA . GLY A 1 98 ? 5.646 -10.494 11.220 1.00 90.00 98 GLY A CA 1
ATOM 790 C C . GLY A 1 98 ? 5.688 -9.023 10.799 1.00 90.00 98 GLY A C 1
ATOM 791 O O . GLY A 1 98 ? 6.626 -8.585 10.129 1.00 90.00 98 GLY A O 1
ATOM 792 N N . VAL A 1 99 ? 4.676 -8.253 11.198 1.00 84.56 99 VAL A N 1
ATOM 793 C CA . VAL A 1 99 ? 4.682 -6.792 11.024 1.00 84.56 99 VAL A CA 1
ATOM 794 C C . VAL A 1 99 ? 5.732 -6.162 11.970 1.00 84.56 99 VAL A C 1
ATOM 796 O O . VAL A 1 99 ? 5.813 -6.577 13.135 1.00 84.56 99 VAL A O 1
ATOM 799 N N . PRO A 1 100 ? 6.548 -5.192 11.503 1.00 76.12 100 PRO A N 1
ATOM 800 C CA . PRO A 1 100 ? 7.570 -4.515 12.303 1.00 76.12 100 PRO A CA 1
ATOM 801 C C . PRO A 1 100 ? 7.008 -3.874 13.563 1.00 76.12 100 PRO A C 1
ATOM 803 O O . PRO A 1 100 ? 5.841 -3.485 13.617 1.00 76.12 100 PRO A O 1
ATOM 806 N N . LYS A 1 101 ? 7.856 -3.734 14.584 1.00 69.38 101 LYS A N 1
ATOM 807 C CA . LYS A 1 101 ? 7.475 -3.062 15.827 1.00 69.38 101 LYS A CA 1
ATOM 808 C C . LYS A 1 101 ? 8.114 -1.685 15.888 1.00 69.38 101 LYS A C 1
ATOM 810 O O . LYS A 1 101 ? 9.200 -1.462 15.373 1.00 69.38 101 LYS A O 1
ATOM 815 N N . ARG A 1 102 ? 7.477 -0.799 16.645 1.00 60.06 102 ARG A N 1
ATOM 816 C CA . ARG A 1 102 ? 7.906 0.575 16.939 1.00 60.06 102 ARG A CA 1
ATOM 817 C C . ARG A 1 102 ? 9.396 0.800 17.210 1.00 60.06 102 ARG A C 1
ATOM 819 O O . ARG A 1 102 ? 9.926 1.867 16.930 1.00 60.06 102 ARG A O 1
ATOM 826 N N . GLU A 1 103 ? 10.082 -0.175 17.790 1.00 61.53 103 GLU A N 1
ATOM 827 C CA . GLU A 1 103 ? 11.503 -0.066 18.135 1.00 61.53 103 GLU A CA 1
ATOM 828 C C . GLU A 1 103 ? 12.434 -0.111 16.903 1.00 61.53 103 GLU A C 1
ATOM 830 O O . GLU A 1 103 ? 13.620 0.190 17.036 1.00 61.53 103 GLU A O 1
ATOM 835 N N . ASP A 1 104 ? 11.900 -0.439 15.720 1.00 60.16 104 ASP A N 1
ATOM 836 C CA . ASP A 1 104 ? 12.658 -0.711 14.495 1.00 60.16 104 ASP A CA 1
ATOM 837 C C . ASP A 1 104 ? 12.819 0.515 13.555 1.00 60.16 104 ASP A C 1
ATOM 839 O O . ASP A 1 104 ? 13.573 0.436 12.583 1.00 60.16 104 ASP A O 1
ATOM 843 N N . PHE A 1 105 ? 12.169 1.659 13.827 1.00 58.81 105 PHE A N 1
ATOM 844 C CA . PHE A 1 105 ? 12.132 2.822 12.914 1.00 58.81 105 PHE A CA 1
ATOM 845 C C . PHE A 1 105 ? 13.135 3.940 13.265 1.00 58.81 105 PHE A C 1
ATOM 847 O O . PHE A 1 105 ? 13.342 4.281 14.430 1.00 58.81 105 PHE A O 1
ATOM 854 N N . ASP A 1 106 ? 13.753 4.543 12.237 1.00 57.47 106 ASP A N 1
ATOM 855 C CA . ASP A 1 106 ? 14.792 5.577 12.379 1.00 57.47 106 ASP A CA 1
ATOM 856 C C . ASP A 1 106 ? 14.203 7.003 12.436 1.00 57.47 106 ASP A C 1
ATOM 858 O O . ASP A 1 106 ? 13.351 7.389 11.631 1.00 57.47 106 ASP A O 1
ATOM 862 N N . PHE A 1 107 ? 14.708 7.826 13.360 1.00 50.72 107 PHE A N 1
ATOM 863 C CA . PHE A 1 107 ? 14.175 9.157 13.700 1.00 50.72 107 PHE A CA 1
ATOM 864 C C . PHE A 1 107 ? 14.247 10.164 12.534 1.00 50.72 107 PHE A C 1
ATOM 866 O O . PHE A 1 107 ? 13.541 11.163 12.536 1.00 50.72 107 PHE A O 1
ATOM 873 N N . TYR A 1 108 ? 15.075 9.925 11.512 1.00 50.53 108 TYR A N 1
ATOM 874 C CA . TYR A 1 108 ? 15.227 10.844 10.374 1.00 50.53 108 TYR A CA 1
ATOM 875 C C . TYR A 1 108 ? 14.011 10.871 9.429 1.00 50.53 108 TYR A C 1
ATOM 877 O O . TYR A 1 108 ? 13.731 11.902 8.817 1.00 50.53 108 TYR A O 1
ATOM 885 N N . PHE A 1 109 ? 13.264 9.766 9.319 1.00 57.84 109 PHE A N 1
ATOM 886 C CA . PHE A 1 109 ? 12.045 9.723 8.500 1.00 57.84 109 PHE A CA 1
ATOM 887 C C . PHE A 1 109 ? 10.928 10.592 9.108 1.00 57.84 109 PHE A C 1
ATOM 889 O O . PHE A 1 109 ? 10.157 11.215 8.383 1.00 57.84 109 PHE A O 1
ATOM 896 N N . TYR A 1 110 ? 10.925 10.720 10.439 1.00 56.81 110 TYR A N 1
ATOM 897 C CA . TYR A 1 110 ? 9.936 11.455 11.230 1.00 56.81 110 TYR A CA 1
ATOM 898 C C . TYR A 1 110 ? 9.803 12.939 10.845 1.00 56.81 110 TYR A C 1
ATOM 900 O O . TYR A 1 110 ? 8.690 13.446 10.742 1.00 56.81 110 TYR A O 1
ATOM 908 N N . ASP A 1 111 ? 10.917 13.632 10.589 1.00 60.56 111 ASP A N 1
ATOM 909 C CA . ASP A 1 111 ? 10.915 15.082 10.324 1.00 60.56 111 ASP A CA 1
ATOM 910 C C . ASP A 1 111 ? 10.539 15.450 8.874 1.00 60.56 111 ASP A C 1
ATOM 912 O O . ASP A 1 111 ? 10.321 16.625 8.578 1.00 60.56 111 ASP A O 1
ATOM 916 N N . THR A 1 112 ? 10.495 14.478 7.955 1.00 63.72 112 THR A N 1
ATOM 917 C CA . THR A 1 112 ? 10.316 14.746 6.510 1.00 63.72 112 THR A CA 1
ATOM 918 C C . THR A 1 112 ? 8.879 14.508 6.025 1.00 63.72 112 THR A C 1
ATOM 920 O O . THR A 1 112 ? 8.478 15.053 4.994 1.00 63.72 112 THR A O 1
ATOM 923 N N . LEU A 1 113 ? 8.096 13.724 6.768 1.00 66.12 113 LEU A N 1
ATOM 924 C CA . LEU A 1 113 ? 6.719 13.368 6.429 1.00 66.12 113 LEU A CA 1
ATOM 925 C C . LEU A 1 113 ? 5.758 14.568 6.473 1.00 66.12 113 LEU A C 1
ATOM 927 O O . LEU A 1 113 ? 5.795 15.354 7.419 1.00 66.12 113 LEU A O 1
ATOM 931 N N . GLY A 1 114 ? 4.861 14.677 5.484 1.00 62.03 114 GLY A N 1
ATOM 932 C CA . GLY A 1 114 ? 3.818 15.712 5.462 1.00 62.03 114 GLY A CA 1
ATOM 933 C C . GLY A 1 114 ? 4.352 17.120 5.193 1.00 62.03 114 GLY A C 1
ATOM 934 O O . GLY A 1 114 ? 3.728 18.112 5.560 1.00 62.03 114 GLY A O 1
ATOM 935 N N . SER A 1 115 ? 5.537 17.234 4.586 1.00 67.00 115 SER A N 1
ATOM 936 C CA . SER A 1 115 ? 6.190 18.529 4.361 1.00 67.00 115 SER A CA 1
ATOM 937 C C . SER A 1 115 ? 5.651 19.300 3.150 1.00 67.00 115 SER A C 1
ATOM 939 O O . SER A 1 115 ? 5.944 20.492 3.011 1.00 67.00 115 SER A O 1
ATOM 941 N N . THR A 1 116 ? 4.844 18.664 2.294 1.00 74.69 116 THR A N 1
ATOM 942 C CA . THR A 1 116 ? 4.260 19.290 1.099 1.00 74.69 116 THR A CA 1
ATOM 943 C C . THR A 1 116 ? 2.809 19.736 1.301 1.00 74.69 116 THR A C 1
ATOM 945 O O . THR A 1 116 ? 1.961 19.021 1.839 1.00 74.69 116 THR A O 1
ATOM 948 N N . SER A 1 117 ? 2.510 20.943 0.816 1.00 76.50 117 SER A N 1
ATOM 949 C CA . SER A 1 117 ? 1.157 21.504 0.783 1.00 76.50 117 SER A CA 1
ATOM 950 C C . SER A 1 117 ? 0.344 21.089 -0.445 1.00 76.50 117 SER A C 1
ATOM 952 O O . SER A 1 117 ? -0.860 21.319 -0.460 1.00 76.50 117 SER A O 1
ATOM 954 N N . GLU A 1 118 ? 0.978 20.528 -1.481 1.00 87.50 118 GLU A N 1
ATOM 955 C CA . GLU A 1 118 ? 0.302 20.086 -2.710 1.00 87.50 118 GLU A CA 1
ATOM 956 C C . GLU A 1 118 ? 0.833 18.708 -3.172 1.00 87.50 118 GLU A C 1
ATOM 958 O O . GLU A 1 118 ? 1.454 18.610 -4.237 1.00 87.50 118 GLU A O 1
ATOM 963 N N . PRO A 1 119 ? 0.579 17.628 -2.399 1.00 92.31 119 PRO A N 1
ATOM 964 C CA . PRO A 1 119 ? 1.152 16.300 -2.645 1.00 92.31 119 PRO A CA 1
ATOM 965 C C . PRO A 1 119 ? 0.942 15.786 -4.075 1.00 92.31 119 PRO A C 1
ATOM 967 O O . PRO A 1 119 ? 1.857 15.240 -4.692 1.00 92.31 119 PRO A O 1
ATOM 970 N N . PHE A 1 120 ? -0.259 15.980 -4.634 1.00 95.06 120 PHE A N 1
ATOM 971 C CA . PHE A 1 120 ? -0.579 15.519 -5.986 1.00 95.06 120 PHE A CA 1
ATOM 972 C C . PHE A 1 120 ? 0.217 16.261 -7.066 1.00 95.06 120 PHE A C 1
ATOM 974 O O . PHE A 1 120 ? 0.733 15.624 -7.980 1.00 95.06 120 PHE A O 1
ATOM 981 N N . ASN A 1 121 ? 0.360 17.586 -6.954 1.00 94.56 121 ASN A N 1
ATOM 982 C CA . ASN A 1 121 ? 1.083 18.388 -7.946 1.00 94.56 121 ASN A CA 1
ATOM 983 C C . ASN A 1 121 ? 2.575 18.024 -7.971 1.00 94.56 121 ASN A C 1
ATOM 985 O O . ASN A 1 121 ? 3.186 17.943 -9.040 1.00 94.56 121 ASN A O 1
ATOM 989 N N . GLU A 1 122 ? 3.168 17.780 -6.800 1.00 93.81 122 GLU A N 1
ATOM 990 C CA . GLU A 1 122 ? 4.554 17.320 -6.701 1.00 93.81 122 GLU A CA 1
ATOM 991 C C . GLU A 1 122 ? 4.728 15.920 -7.293 1.00 93.81 122 GLU A C 1
ATOM 993 O O . GLU A 1 122 ? 5.623 15.710 -8.118 1.00 93.81 122 GLU A O 1
ATOM 998 N N . PHE A 1 123 ? 3.838 14.986 -6.951 1.00 96.50 123 PHE A N 1
ATOM 999 C CA . PHE A 1 123 ? 3.831 13.640 -7.518 1.00 96.50 123 PHE A CA 1
ATOM 1000 C C . PHE A 1 123 ? 3.684 13.648 -9.045 1.00 96.50 123 PHE A C 1
ATOM 1002 O O . PHE A 1 123 ? 4.494 13.038 -9.746 1.00 96.50 123 PHE A O 1
ATOM 1009 N N . GLU A 1 124 ? 2.697 14.378 -9.571 1.00 97.94 124 GLU A N 1
ATOM 1010 C CA . GLU A 1 124 ? 2.453 14.513 -11.009 1.00 97.94 124 GLU A CA 1
ATOM 1011 C C . GLU A 1 124 ? 3.689 15.079 -11.722 1.00 97.94 124 GLU A C 1
ATOM 1013 O O . GLU A 1 124 ? 4.115 14.557 -12.757 1.00 97.94 124 GLU A O 1
ATOM 1018 N N . SER A 1 125 ? 4.315 16.110 -11.151 1.00 97.19 125 SER A N 1
ATOM 1019 C CA . SER A 1 125 ? 5.545 16.699 -11.685 1.00 97.19 125 SER A CA 1
ATOM 1020 C C . SER A 1 125 ? 6.694 15.689 -11.740 1.00 97.19 125 SER A C 1
ATOM 1022 O O . SER A 1 125 ? 7.344 15.551 -12.781 1.00 97.19 125 SER A O 1
ATOM 1024 N N . VAL A 1 126 ? 6.938 14.950 -10.652 1.00 96.81 126 VAL A N 1
ATOM 1025 C CA . VAL A 1 126 ? 8.010 13.944 -10.588 1.00 96.81 126 VAL A CA 1
ATOM 1026 C C . VAL A 1 126 ? 7.766 12.825 -11.594 1.00 96.81 126 VAL A C 1
ATOM 1028 O O . VAL A 1 126 ? 8.665 12.454 -12.349 1.00 96.81 126 VAL A O 1
ATOM 1031 N N . VAL A 1 127 ? 6.545 12.308 -11.662 1.00 97.69 127 VAL A N 1
ATOM 1032 C CA . VAL A 1 127 ? 6.214 11.184 -12.536 1.00 97.69 127 VAL A CA 1
ATOM 1033 C C . VAL A 1 127 ? 6.240 11.576 -14.020 1.00 97.69 127 VAL A C 1
ATOM 1035 O O . VAL A 1 127 ? 6.670 10.781 -14.862 1.00 97.69 127 VAL A O 1
ATOM 1038 N N . ASN A 1 128 ? 5.895 12.820 -14.358 1.00 97.94 128 ASN A N 1
ATOM 1039 C CA . ASN A 1 128 ? 6.087 13.346 -15.710 1.00 97.94 128 ASN A CA 1
ATOM 1040 C C . ASN A 1 128 ? 7.575 13.466 -16.081 1.00 97.94 128 ASN A C 1
ATOM 1042 O O . ASN A 1 128 ? 7.957 13.079 -17.185 1.00 97.94 128 ASN A O 1
ATOM 1046 N N . GLN A 1 129 ? 8.442 13.895 -15.159 1.00 98.06 129 GLN A N 1
ATOM 1047 C CA . GLN A 1 129 ? 9.896 13.889 -15.390 1.00 98.06 129 GLN A CA 1
ATOM 1048 C C . GLN A 1 129 ? 10.433 12.459 -15.578 1.00 98.06 129 GLN A C 1
ATOM 1050 O O . GLN A 1 129 ? 11.233 12.199 -16.477 1.00 98.06 129 GLN A O 1
ATOM 1055 N N . LEU A 1 130 ? 9.949 11.496 -14.787 1.00 98.12 130 LEU A N 1
ATOM 1056 C CA . LEU A 1 130 ? 10.272 10.073 -14.950 1.00 98.12 130 LEU A CA 1
ATOM 1057 C C . LEU A 1 130 ? 9.827 9.529 -16.318 1.00 98.12 130 LEU A C 1
ATOM 1059 O O . LEU A 1 130 ? 10.543 8.735 -16.932 1.00 98.12 130 LEU A O 1
ATOM 1063 N N . ARG A 1 131 ? 8.681 9.987 -16.836 1.00 98.19 131 ARG A N 1
ATOM 1064 C CA . ARG A 1 131 ? 8.211 9.656 -18.189 1.00 98.19 131 ARG A CA 1
ATOM 1065 C C . ARG A 1 131 ? 9.152 10.191 -19.264 1.00 98.19 131 ARG A C 1
ATOM 1067 O O . ARG A 1 131 ? 9.459 9.468 -20.209 1.00 98.19 131 ARG A O 1
ATOM 1074 N N . GLU A 1 132 ? 9.645 11.418 -19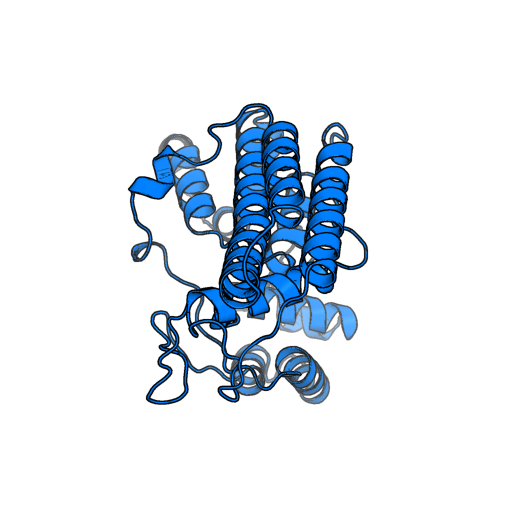.120 1.00 97.69 132 GLU A N 1
ATOM 1075 C CA . GLU A 1 132 ? 10.621 12.001 -20.049 1.00 97.69 132 GLU A CA 1
ATOM 1076 C C . GLU A 1 132 ? 11.926 11.191 -20.097 1.00 97.69 132 GLU A C 1
ATOM 1078 O O . GLU A 1 132 ? 12.519 11.033 -21.168 1.00 97.69 132 GLU A O 1
ATOM 1083 N N . MET A 1 133 ? 12.336 10.586 -18.974 1.00 97.69 133 MET A N 1
ATOM 1084 C CA . MET A 1 133 ? 13.524 9.726 -18.930 1.00 97.69 133 MET A CA 1
ATOM 1085 C C . MET A 1 133 ? 13.418 8.504 -19.855 1.00 97.69 133 MET A C 1
ATOM 1087 O O . MET A 1 133 ? 14.441 8.016 -20.333 1.00 97.69 133 MET A O 1
ATOM 1091 N N . LEU A 1 134 ? 12.207 8.032 -20.171 1.00 96.25 134 LEU A N 1
ATOM 1092 C CA . LEU A 1 134 ? 12.000 6.899 -21.081 1.00 96.25 134 LEU A CA 1
ATOM 1093 C C . LEU A 1 134 ? 12.437 7.192 -22.525 1.00 96.25 134 LEU A C 1
ATOM 1095 O O . LEU A 1 134 ? 12.720 6.257 -23.275 1.00 96.25 134 LEU A O 1
ATOM 1099 N N . ALA A 1 135 ? 12.507 8.470 -22.909 1.00 95.06 135 ALA A N 1
ATOM 1100 C CA . ALA A 1 135 ? 12.901 8.912 -24.245 1.00 95.06 135 ALA A CA 1
ATOM 1101 C C . ALA A 1 135 ? 14.413 9.171 -24.391 1.00 95.06 135 ALA A C 1
ATOM 1103 O O . ALA A 1 135 ? 14.869 9.524 -25.479 1.00 95.06 135 ALA A O 1
ATOM 1104 N N . ILE A 1 136 ? 15.202 9.014 -23.322 1.00 96.12 136 ILE A N 1
ATOM 1105 C CA . ILE A 1 136 ? 16.646 9.270 -23.358 1.00 96.12 136 ILE A CA 1
ATOM 1106 C C . ILE A 1 136 ? 17.343 8.202 -24.211 1.00 96.12 136 ILE A C 1
ATOM 1108 O O . ILE A 1 136 ? 17.318 7.009 -23.898 1.00 96.12 136 ILE A O 1
ATOM 1112 N N . GLU A 1 137 ? 18.027 8.641 -25.270 1.00 94.94 137 GLU A N 1
ATOM 1113 C CA . GLU A 1 137 ? 18.858 7.766 -26.097 1.00 94.94 137 GLU A CA 1
ATOM 1114 C C . GLU A 1 137 ? 20.033 7.210 -25.284 1.00 94.94 137 GLU A C 1
ATOM 1116 O O . GLU A 1 137 ? 20.873 7.943 -24.757 1.00 94.94 137 GLU A O 1
ATOM 1121 N N . THR A 1 138 ? 20.107 5.886 -25.190 1.00 95.31 138 THR A N 1
ATOM 1122 C CA . THR A 1 138 ? 21.166 5.169 -24.477 1.00 95.31 138 THR A CA 1
ATOM 1123 C C . THR A 1 138 ? 21.523 3.885 -25.227 1.00 95.31 138 THR A C 1
ATOM 1125 O O . THR A 1 138 ? 20.863 3.506 -26.192 1.00 95.31 138 THR A O 1
ATOM 1128 N N . THR A 1 139 ? 22.591 3.201 -24.814 1.00 96.62 139 THR A N 1
ATOM 1129 C CA . THR A 1 139 ? 22.835 1.831 -25.292 1.00 96.62 139 THR A CA 1
ATOM 1130 C C . THR A 1 139 ? 21.849 0.868 -24.629 1.00 96.62 139 THR A C 1
ATOM 1132 O O . THR A 1 139 ? 21.456 1.105 -23.490 1.00 96.62 139 THR A O 1
ATOM 1135 N N . ASP A 1 140 ? 21.538 -0.273 -25.253 1.00 92.06 140 ASP A N 1
ATOM 1136 C CA . ASP A 1 140 ? 20.608 -1.276 -24.696 1.00 92.06 140 ASP A CA 1
ATOM 1137 C C . ASP A 1 140 ? 20.925 -1.670 -23.241 1.00 92.06 140 ASP A C 1
ATOM 1139 O O . ASP A 1 140 ? 20.036 -1.901 -22.421 1.00 92.06 140 ASP A O 1
ATOM 1143 N N . ALA A 1 141 ? 22.216 -1.760 -22.900 1.00 91.69 141 ALA A N 1
ATOM 1144 C CA . ALA A 1 141 ? 22.657 -2.092 -21.549 1.00 91.69 141 ALA A CA 1
ATOM 1145 C C . ALA A 1 141 ? 22.307 -0.992 -20.535 1.00 91.69 141 ALA A C 1
ATOM 1147 O O . ALA A 1 141 ? 21.832 -1.303 -19.444 1.00 91.69 141 ALA A O 1
ATOM 1148 N N . HIS A 1 142 ? 22.513 0.275 -20.896 1.00 94.88 142 HIS A N 1
ATOM 1149 C CA . HIS A 1 142 ? 22.152 1.408 -20.048 1.00 94.88 142 HIS A CA 1
ATOM 1150 C C . HIS A 1 142 ? 20.637 1.625 -20.013 1.00 94.88 142 HIS A C 1
ATOM 1152 O O . HIS A 1 142 ? 20.114 1.933 -18.947 1.00 94.88 142 HIS A O 1
ATOM 1158 N N . GLN A 1 143 ? 19.925 1.377 -21.117 1.00 94.81 143 GLN A N 1
ATOM 1159 C CA . GLN A 1 143 ? 18.468 1.483 -21.167 1.00 94.81 143 GLN A CA 1
ATOM 1160 C C . GLN A 1 143 ? 17.809 0.519 -20.180 1.00 94.81 143 GLN A C 1
ATOM 1162 O O . GLN A 1 143 ? 16.949 0.923 -19.407 1.00 94.81 143 GLN A O 1
ATOM 1167 N N . ARG A 1 144 ? 18.275 -0.736 -20.110 1.00 92.00 144 ARG A N 1
ATOM 1168 C CA . ARG A 1 144 ? 17.784 -1.705 -19.115 1.00 92.00 144 ARG A CA 1
ATOM 1169 C C . ARG A 1 144 ? 17.986 -1.241 -17.671 1.00 92.00 144 ARG A C 1
ATOM 1171 O O . ARG A 1 144 ? 17.137 -1.509 -16.828 1.00 92.00 144 ARG A O 1
ATOM 1178 N N . ILE A 1 145 ? 19.094 -0.566 -17.364 1.00 93.31 145 ILE A N 1
ATOM 1179 C CA . ILE A 1 145 ? 19.348 -0.022 -16.018 1.00 93.31 145 ILE A CA 1
ATOM 1180 C C . ILE A 1 145 ? 18.442 1.184 -15.754 1.00 93.31 145 ILE A C 1
ATOM 1182 O O . ILE A 1 145 ? 17.827 1.263 -14.693 1.00 93.31 145 ILE A O 1
ATOM 1186 N N . LEU A 1 146 ? 18.326 2.089 -16.728 1.00 96.38 146 LEU A N 1
ATOM 1187 C CA . LEU A 1 146 ? 17.472 3.269 -16.652 1.00 96.38 146 LEU A CA 1
ATOM 1188 C C . LEU A 1 146 ? 16.014 2.881 -16.395 1.00 96.38 146 LEU A C 1
ATOM 1190 O O . LEU A 1 146 ? 15.407 3.408 -15.473 1.00 96.38 146 LEU A O 1
ATOM 1194 N N . LEU A 1 147 ? 15.481 1.905 -17.133 1.00 97.00 147 LEU A N 1
ATOM 1195 C CA . LEU A 1 147 ? 14.109 1.424 -16.956 1.00 97.00 147 LEU A CA 1
ATOM 1196 C C . LEU A 1 147 ? 13.865 0.861 -15.553 1.00 97.00 147 LEU A C 1
ATOM 1198 O O . LEU A 1 147 ? 12.832 1.155 -14.961 1.00 97.00 147 LEU A O 1
ATOM 1202 N N . LYS A 1 148 ? 14.822 0.115 -14.983 1.00 95.62 148 LYS A N 1
ATOM 1203 C CA . LYS A 1 148 ? 14.734 -0.367 -13.593 1.00 95.62 148 LYS A CA 1
ATOM 1204 C C . LYS A 1 148 ? 14.715 0.787 -12.594 1.00 95.62 148 LYS A C 1
ATOM 1206 O O . LYS A 1 148 ? 13.903 0.774 -11.677 1.00 95.62 148 LYS A O 1
ATOM 1211 N N . MET A 1 149 ? 15.575 1.788 -12.786 1.00 95.75 149 MET A N 1
ATOM 1212 C CA . MET A 1 149 ? 15.615 2.976 -11.930 1.00 95.75 149 MET A CA 1
ATOM 1213 C C . MET A 1 149 ? 14.301 3.754 -12.005 1.00 95.75 149 MET A C 1
ATOM 1215 O O . MET A 1 149 ? 13.730 4.064 -10.966 1.00 95.75 149 MET A O 1
ATOM 1219 N N . VAL A 1 150 ? 13.790 4.021 -13.210 1.00 98.06 150 VAL A N 1
ATOM 1220 C CA . VAL A 1 150 ? 12.514 4.726 -13.390 1.00 98.06 150 VAL A CA 1
ATOM 1221 C C . VAL A 1 150 ? 11.377 3.931 -12.750 1.00 98.06 150 VAL A C 1
ATOM 1223 O O . VAL A 1 150 ? 10.621 4.497 -11.973 1.00 98.06 150 VAL A O 1
ATOM 1226 N N . TYR A 1 151 ? 11.306 2.617 -12.980 1.00 98.25 151 TYR A N 1
ATOM 1227 C CA . TYR A 1 151 ? 10.292 1.750 -12.378 1.00 98.25 151 TYR A CA 1
ATOM 1228 C C . TYR A 1 151 ? 10.267 1.851 -10.847 1.00 98.25 151 TYR A C 1
ATOM 1230 O O . TYR A 1 151 ? 9.207 2.050 -10.257 1.00 98.25 151 TYR A O 1
ATOM 1238 N N . VAL A 1 152 ? 11.433 1.726 -10.199 1.00 96.69 152 VAL A N 1
ATOM 1239 C CA . VAL A 1 152 ? 11.541 1.853 -8.738 1.00 96.69 152 VAL A CA 1
ATOM 1240 C C . VAL A 1 152 ? 11.094 3.245 -8.291 1.00 96.69 152 VAL A C 1
ATOM 1242 O O . VAL A 1 152 ? 10.304 3.342 -7.358 1.00 96.69 152 VAL A O 1
ATOM 1245 N N . ASN A 1 153 ? 11.536 4.303 -8.979 1.00 97.44 153 ASN A N 1
ATOM 1246 C CA . ASN A 1 153 ? 11.190 5.674 -8.608 1.00 97.44 153 ASN A CA 1
ATOM 1247 C C . ASN A 1 153 ? 9.696 5.976 -8.768 1.00 97.44 153 ASN A C 1
ATOM 1249 O O . ASN A 1 153 ? 9.170 6.699 -7.937 1.00 97.44 153 ASN A O 1
ATOM 1253 N N . VAL A 1 154 ? 8.984 5.397 -9.743 1.00 98.25 154 VAL A N 1
ATOM 1254 C CA . VAL A 1 154 ? 7.521 5.583 -9.847 1.00 98.25 154 VAL A CA 1
ATOM 1255 C C . VAL A 1 154 ? 6.811 5.061 -8.596 1.00 98.25 154 VAL A C 1
ATOM 1257 O O . VAL A 1 154 ? 5.949 5.745 -8.050 1.00 98.25 154 VAL A O 1
ATOM 1260 N N . ILE A 1 155 ? 7.201 3.880 -8.105 1.00 96.56 155 ILE A N 1
ATOM 1261 C CA . ILE A 1 155 ? 6.632 3.305 -6.878 1.00 96.56 155 ILE A CA 1
ATOM 1262 C C . ILE A 1 155 ? 7.022 4.133 -5.652 1.00 96.56 155 ILE A C 1
ATOM 1264 O O . ILE A 1 155 ? 6.149 4.482 -4.868 1.00 96.56 155 ILE A O 1
ATOM 1268 N N . THR A 1 156 ? 8.295 4.514 -5.511 1.00 94.00 156 THR A N 1
ATOM 1269 C CA . THR A 1 156 ? 8.742 5.357 -4.391 1.00 94.00 156 THR A CA 1
ATOM 1270 C C . THR A 1 156 ? 8.044 6.722 -4.381 1.00 94.00 156 THR A C 1
ATOM 1272 O O . THR A 1 156 ? 7.676 7.214 -3.319 1.00 94.00 156 THR A O 1
ATOM 1275 N N . SER A 1 157 ? 7.819 7.334 -5.546 1.00 95.81 157 SER A N 1
ATOM 1276 C CA . SER A 1 157 ? 7.060 8.583 -5.653 1.00 95.81 157 SER A CA 1
ATOM 1277 C C . SER A 1 157 ? 5.595 8.396 -5.268 1.00 95.81 157 SER A C 1
ATOM 1279 O O . SER A 1 157 ? 5.032 9.276 -4.626 1.00 95.81 157 SER A O 1
ATOM 1281 N N . LEU A 1 158 ? 4.986 7.256 -5.611 1.00 96.56 158 LEU A N 1
ATOM 1282 C CA . LEU A 1 158 ? 3.620 6.948 -5.194 1.00 96.56 158 LEU A CA 1
ATOM 1283 C C . LEU A 1 158 ? 3.533 6.738 -3.674 1.00 96.56 158 LEU A C 1
ATOM 1285 O O . LEU A 1 158 ? 2.589 7.210 -3.054 1.00 96.56 158 LEU A O 1
ATOM 1289 N N . GLU A 1 159 ? 4.522 6.076 -3.067 1.00 93.00 159 GLU A N 1
ATOM 1290 C CA . GLU A 1 159 ? 4.621 5.926 -1.607 1.00 93.00 159 GLU A CA 1
ATOM 1291 C C . GLU A 1 159 ? 4.659 7.288 -0.905 1.00 93.00 159 GLU A C 1
ATOM 1293 O O . GLU A 1 159 ? 3.870 7.522 0.009 1.00 93.00 159 GLU A O 1
ATOM 1298 N N . ALA A 1 160 ? 5.523 8.193 -1.378 1.00 91.81 160 ALA A N 1
ATOM 1299 C CA . ALA A 1 160 ? 5.637 9.546 -0.839 1.00 91.81 160 ALA A CA 1
ATOM 1300 C C . ALA A 1 160 ? 4.332 10.340 -1.003 1.00 91.81 160 ALA A C 1
ATOM 1302 O O . ALA A 1 160 ? 3.859 10.956 -0.053 1.00 91.81 160 ALA A O 1
ATOM 1303 N N . PHE A 1 161 ? 3.693 10.256 -2.177 1.00 94.75 161 PHE A N 1
ATOM 1304 C CA . PHE A 1 161 ? 2.377 10.859 -2.393 1.00 94.75 161 PHE A CA 1
ATOM 1305 C C . PHE A 1 161 ? 1.353 10.367 -1.368 1.00 94.75 161 PHE A C 1
ATOM 1307 O O . PHE A 1 161 ? 0.651 11.178 -0.772 1.00 94.75 161 PHE A O 1
ATOM 1314 N N . MET A 1 162 ? 1.268 9.051 -1.154 1.00 94.50 162 MET A N 1
ATOM 1315 C CA . MET A 1 162 ? 0.292 8.468 -0.235 1.00 94.50 162 MET A CA 1
ATOM 1316 C C . MET A 1 162 ? 0.516 8.930 1.205 1.00 94.50 162 MET A C 1
ATOM 1318 O O . MET A 1 162 ? -0.459 9.274 1.876 1.00 94.50 162 MET A O 1
ATOM 1322 N N . SER A 1 163 ? 1.771 8.977 1.664 1.00 92.38 163 SER A N 1
ATOM 1323 C CA . SER A 1 163 ? 2.094 9.470 3.004 1.00 92.38 163 SER A CA 1
ATOM 1324 C C . SER A 1 163 ? 1.806 10.956 3.146 1.00 92.38 163 SER A C 1
ATOM 1326 O O . SER A 1 163 ? 1.123 11.364 4.082 1.00 92.38 163 SER A O 1
ATOM 1328 N N . ASP A 1 164 ? 2.273 11.770 2.202 1.00 91.00 164 ASP A N 1
ATOM 1329 C CA . ASP A 1 164 ? 2.123 13.218 2.280 1.00 91.00 164 ASP A CA 1
ATOM 1330 C C . ASP A 1 164 ? 0.657 13.631 2.170 1.00 91.00 164 ASP A C 1
ATOM 1332 O O . ASP A 1 164 ? 0.190 14.439 2.964 1.00 91.00 164 ASP A O 1
ATOM 1336 N N . PHE A 1 165 ? -0.107 13.015 1.267 1.00 92.88 165 PHE A N 1
ATOM 1337 C CA . PHE A 1 165 ? -1.547 13.229 1.165 1.00 92.88 165 PHE A CA 1
ATOM 1338 C C . PHE A 1 165 ? -2.258 12.937 2.486 1.00 92.88 165 PHE A C 1
ATOM 1340 O O . PHE A 1 165 ? -3.018 13.767 2.988 1.00 92.88 165 PHE A O 1
ATOM 1347 N N . PHE A 1 166 ? -2.011 11.757 3.059 1.00 93.06 166 PHE A N 1
ATOM 1348 C CA . PHE A 1 166 ? -2.679 11.336 4.284 1.00 93.06 166 PHE A CA 1
ATOM 1349 C C . PHE A 1 166 ? -2.344 12.283 5.438 1.00 93.06 166 PHE A C 1
ATOM 1351 O O . PHE A 1 166 ? -3.239 12.739 6.147 1.00 93.06 166 PHE A O 1
ATOM 1358 N N . ILE A 1 167 ? -1.061 12.599 5.609 1.00 90.69 167 ILE A N 1
ATOM 1359 C CA . ILE A 1 167 ? -0.559 13.393 6.731 1.00 90.69 167 ILE A CA 1
ATOM 1360 C C . ILE A 1 167 ? -0.995 14.848 6.600 1.00 90.69 167 ILE A C 1
ATOM 1362 O O . ILE A 1 167 ? -1.572 15.384 7.544 1.00 90.69 167 ILE A O 1
ATOM 1366 N N . THR A 1 168 ? -0.822 15.463 5.428 1.00 88.88 168 THR A N 1
ATOM 1367 C CA . THR A 1 168 ? -1.265 16.840 5.179 1.00 88.88 168 THR A CA 1
ATOM 1368 C C . THR A 1 168 ? -2.768 16.973 5.415 1.00 88.88 168 THR A C 1
ATOM 1370 O O . THR A 1 168 ? -3.207 17.913 6.080 1.00 88.88 168 THR A O 1
ATOM 1373 N N . LYS A 1 169 ? -3.577 16.003 4.964 1.00 89.31 169 LYS A N 1
ATOM 1374 C CA . LYS A 1 169 ? -5.023 16.019 5.209 1.00 89.31 169 LYS A CA 1
ATOM 1375 C C . LYS A 1 169 ? -5.364 15.869 6.693 1.00 89.31 169 LYS A C 1
ATOM 1377 O O . LYS A 1 169 ? -6.213 16.608 7.193 1.00 89.31 169 LYS A O 1
ATOM 1382 N N . LEU A 1 170 ? -4.680 14.974 7.403 1.00 90.75 170 LEU A N 1
ATOM 1383 C CA . LEU A 1 170 ? -4.858 14.760 8.839 1.00 90.75 170 LEU A CA 1
ATOM 1384 C C . LEU A 1 170 ? -4.497 15.999 9.672 1.00 90.75 170 LEU A C 1
ATOM 1386 O O . LEU A 1 170 ? -5.189 16.313 10.636 1.00 90.75 170 LEU A O 1
ATOM 1390 N N . GLU A 1 171 ? -3.427 16.705 9.298 1.00 87.00 171 GLU A N 1
ATOM 1391 C CA . GLU A 1 171 ? -2.972 17.919 9.984 1.00 87.00 171 GLU A CA 1
ATOM 1392 C C . GLU A 1 171 ? -3.800 19.162 9.618 1.00 87.00 171 GLU A C 1
ATOM 1394 O O . GLU A 1 171 ? -3.873 20.107 10.406 1.00 87.00 171 GLU A O 1
ATOM 1399 N N . SER A 1 172 ? -4.446 19.169 8.447 1.00 86.00 172 SER A N 1
ATOM 1400 C CA . SER A 1 172 ? -5.246 20.307 7.976 1.00 86.00 172 SER A CA 1
ATOM 1401 C C . SER A 1 172 ? -6.572 20.501 8.722 1.00 86.00 172 SER A C 1
ATOM 1403 O O . SER A 1 172 ? -7.060 21.630 8.805 1.00 86.00 172 SER A O 1
ATOM 1405 N N . ASP A 1 173 ? -7.160 19.426 9.261 1.00 86.88 173 ASP A N 1
ATOM 1406 C CA . ASP A 1 173 ? -8.478 19.455 9.898 1.00 86.88 173 ASP A CA 1
ATOM 1407 C C . ASP A 1 173 ? -8.557 18.473 11.080 1.00 86.88 173 ASP A C 1
ATOM 1409 O O . ASP A 1 173 ? -8.452 17.252 10.925 1.00 86.88 173 ASP A O 1
ATOM 1413 N N . GLU A 1 174 ? -8.812 19.011 12.278 1.00 89.94 174 GLU A N 1
ATOM 1414 C CA . GLU A 1 174 ? -8.976 18.240 13.518 1.00 89.94 174 GLU A CA 1
ATOM 1415 C C . GLU A 1 174 ? -10.109 17.202 13.413 1.00 89.94 174 GLU A C 1
ATOM 1417 O O . GLU A 1 174 ? -10.079 16.171 14.089 1.00 89.94 174 GLU A O 1
ATOM 1422 N N . PHE A 1 175 ? -11.090 17.428 12.531 1.00 90.31 175 PHE A N 1
ATOM 1423 C CA . PHE A 1 175 ? -12.127 16.449 12.223 1.00 90.31 175 PHE A CA 1
ATOM 1424 C C . PHE A 1 175 ? -11.540 15.124 11.720 1.00 90.31 175 PHE A C 1
ATOM 1426 O O . PHE A 1 175 ? -11.923 14.057 12.209 1.00 90.31 175 PHE A O 1
ATOM 1433 N N . TYR A 1 176 ? -10.589 15.173 10.784 1.00 91.44 176 TYR A N 1
ATOM 1434 C CA . TYR A 1 176 ? -9.964 13.963 10.255 1.00 91.44 176 TYR A CA 1
ATOM 1435 C C . TYR A 1 176 ? -9.031 13.323 11.275 1.00 91.44 176 TYR A C 1
ATOM 1437 O O . TYR A 1 176 ? -9.054 12.101 11.416 1.00 91.44 176 TYR A O 1
ATOM 1445 N N . LEU A 1 177 ? -8.284 14.127 12.045 1.00 92.50 177 LEU A N 1
ATOM 1446 C CA . LEU A 1 177 ? -7.485 13.619 13.164 1.00 92.50 177 LEU A CA 1
ATOM 1447 C C . LEU A 1 177 ? -8.347 12.799 14.124 1.00 92.50 177 LEU A C 1
ATOM 1449 O O . LEU A 1 177 ? -7.990 11.686 14.510 1.00 92.50 177 LEU A O 1
ATOM 1453 N N . ARG A 1 178 ? -9.516 13.332 14.479 1.00 92.50 178 ARG A N 1
ATOM 1454 C CA . ARG A 1 178 ? -10.458 12.642 15.348 1.00 92.50 178 ARG A CA 1
ATOM 1455 C C . ARG A 1 178 ? -10.970 11.344 14.725 1.00 92.50 178 ARG A C 1
ATOM 1457 O O . ARG A 1 178 ? -10.941 10.322 15.405 1.00 92.50 178 ARG A O 1
ATOM 1464 N N . ARG A 1 179 ? -11.410 11.361 13.460 1.00 92.19 179 ARG A N 1
ATOM 1465 C CA . ARG A 1 179 ? -11.881 10.144 12.773 1.00 92.19 179 ARG A CA 1
ATOM 1466 C C . ARG A 1 179 ?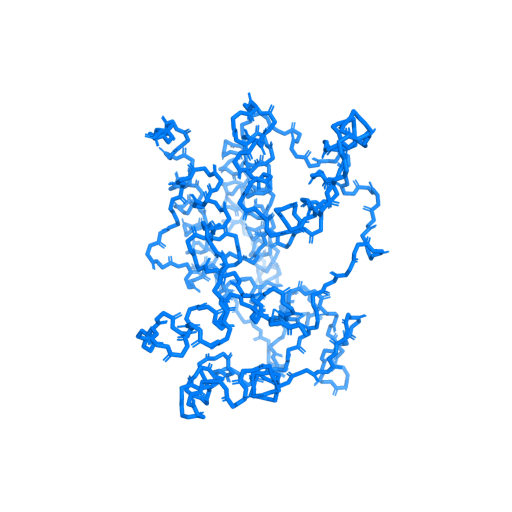 -10.801 9.076 12.715 1.00 92.19 179 ARG A C 1
ATOM 1468 O O . ARG A 1 179 ? -11.092 7.922 13.008 1.00 92.19 179 ARG A O 1
ATOM 1475 N N . PHE A 1 180 ? -9.567 9.456 12.399 1.00 93.62 180 PHE A N 1
ATOM 1476 C CA . PHE A 1 180 ? -8.424 8.550 12.398 1.00 93.62 180 PHE A CA 1
ATOM 1477 C C . PHE A 1 180 ? -8.231 7.894 13.770 1.00 93.62 180 PHE A C 1
ATOM 1479 O O . PHE A 1 180 ? -8.224 6.675 13.884 1.00 93.62 180 PHE A O 1
ATOM 1486 N N . VAL A 1 181 ? -8.171 8.689 14.841 1.00 93.00 181 VAL A N 1
ATOM 1487 C CA . VAL A 1 181 ? -8.001 8.181 16.215 1.00 93.00 181 VAL A CA 1
ATOM 1488 C C . VAL A 1 181 ? -9.171 7.285 16.654 1.00 93.00 181 VAL A C 1
ATOM 1490 O O . VAL A 1 181 ? -8.968 6.326 17.397 1.00 93.00 181 VAL A O 1
ATOM 1493 N N . GLU A 1 182 ? -10.397 7.575 16.214 1.00 91.06 182 GLU A N 1
ATOM 1494 C CA . GLU A 1 182 ? -11.593 6.792 16.555 1.00 91.06 182 GLU A CA 1
ATOM 1495 C C . GLU A 1 182 ? -11.752 5.503 15.719 1.00 91.06 182 GLU A C 1
ATOM 1497 O O . GLU A 1 182 ? -12.426 4.570 16.173 1.00 91.06 182 GLU A O 1
ATOM 1502 N N . SER A 1 183 ? -11.144 5.429 14.529 1.00 88.75 183 SER A N 1
ATOM 1503 C CA . SER A 1 183 ? -11.249 4.287 13.602 1.00 88.75 183 SER A CA 1
ATOM 1504 C C . SER A 1 183 ? -10.051 3.337 13.655 1.00 88.75 183 SER A C 1
ATOM 1506 O O . SER A 1 183 ? -10.248 2.128 13.569 1.00 88.75 183 SER A O 1
ATOM 1508 N N . THR A 1 184 ? -8.843 3.849 13.883 1.00 88.44 184 THR A N 1
ATOM 1509 C CA . THR A 1 184 ? -7.605 3.060 13.910 1.00 88.44 184 THR A CA 1
ATOM 1510 C C . THR A 1 184 ? -7.511 2.202 15.190 1.00 88.44 184 THR A C 1
ATOM 1512 O O . THR A 1 184 ? -7.522 2.760 16.301 1.00 88.44 184 THR A O 1
ATOM 1515 N N . PRO A 1 185 ? -7.421 0.856 15.082 1.00 83.62 185 PRO A N 1
ATOM 1516 C CA . PRO A 1 185 ? -7.455 -0.073 16.221 1.00 83.62 185 PRO A CA 1
ATOM 1517 C C . PRO A 1 185 ? -6.472 0.258 17.356 1.00 83.62 185 PRO A C 1
ATOM 1519 O O . PRO A 1 185 ? -6.835 0.228 18.537 1.00 83.62 185 PRO A O 1
ATOM 1522 N N . GLU A 1 186 ? -5.252 0.664 17.010 1.00 84.00 186 GLU A N 1
ATOM 1523 C CA . GLU A 1 186 ? -4.148 0.959 17.926 1.00 84.00 186 GLU A CA 1
ATOM 1524 C C . GLU A 1 186 ? -4.469 2.116 18.886 1.00 84.00 186 GLU A C 1
ATOM 1526 O O . GLU A 1 186 ? -4.016 2.128 20.037 1.00 84.00 186 GLU A O 1
ATOM 1531 N N . PHE A 1 187 ? -5.302 3.066 18.451 1.00 88.38 187 PHE A N 1
ATOM 1532 C CA . PHE A 1 187 ? -5.779 4.166 19.289 1.00 88.38 187 PHE A CA 1
ATOM 1533 C C . PHE A 1 187 ? -7.117 3.836 19.954 1.00 88.38 187 PHE A C 1
ATOM 1535 O O . PHE A 1 187 ? -7.279 4.058 21.159 1.00 88.38 187 PHE A O 1
ATOM 1542 N N . LYS A 1 188 ? -8.053 3.251 19.197 1.00 83.56 188 LYS A N 1
ATOM 1543 C CA . LYS A 1 188 ? -9.421 2.936 19.636 1.00 83.56 188 LYS A CA 1
ATOM 1544 C C . LYS A 1 188 ? -9.467 1.999 20.845 1.00 83.56 188 LYS A C 1
ATOM 1546 O O . LYS A 1 188 ? -10.342 2.114 21.704 1.00 83.56 188 LYS A O 1
ATOM 1551 N N . GLU A 1 189 ? -8.533 1.057 20.934 1.00 80.75 189 GLU A N 1
ATOM 1552 C CA . GLU A 1 189 ? -8.527 0.022 21.975 1.00 80.75 189 GLU A CA 1
ATOM 1553 C C . GLU A 1 189 ? -7.871 0.450 23.290 1.00 80.75 189 GLU A C 1
ATOM 1555 O O . GLU A 1 189 ? -7.984 -0.240 24.315 1.00 80.75 189 GLU A O 1
ATOM 1560 N N . LYS A 1 190 ? -7.193 1.600 23.292 1.00 81.38 190 LYS A N 1
ATOM 1561 C CA . LYS A 1 190 ? -6.423 2.077 24.436 1.00 81.38 190 LYS A CA 1
ATOM 1562 C C . LYS A 1 190 ? -7.359 2.522 25.565 1.00 81.38 190 LYS A C 1
ATOM 1564 O O . LYS A 1 190 ? -8.062 3.524 25.474 1.00 81.38 190 LYS A O 1
ATOM 1569 N N . LYS A 1 191 ? -7.355 1.793 26.688 1.00 82.81 191 LYS A N 1
ATOM 1570 C CA . LYS A 1 191 ? -8.126 2.168 27.890 1.00 82.81 191 LYS A CA 1
ATOM 1571 C C . LYS A 1 191 ? -7.434 3.298 28.646 1.00 82.81 191 LYS A C 1
ATOM 1573 O O . LYS A 1 191 ? -6.299 3.132 29.086 1.00 82.81 191 LYS A O 1
ATOM 1578 N N . LEU A 1 192 ? -8.144 4.405 28.864 1.00 83.44 192 LEU A N 1
ATOM 1579 C CA . LEU A 1 192 ? -7.626 5.595 29.545 1.00 83.44 192 LEU A CA 1
ATOM 1580 C C . LEU A 1 192 ? -8.448 5.920 30.800 1.00 83.44 192 LEU A C 1
ATOM 1582 O O . LEU A 1 192 ? -9.677 5.835 30.790 1.00 83.44 192 LEU A O 1
ATOM 1586 N N . SER A 1 193 ? -7.774 6.298 31.890 1.00 89.12 193 SER A N 1
ATOM 1587 C CA . SER A 1 193 ? -8.444 6.844 33.074 1.00 89.12 193 SER A CA 1
ATOM 1588 C C . SER A 1 193 ? -8.754 8.330 32.865 1.00 89.12 193 SER A C 1
ATOM 1590 O O . SER A 1 193 ? -8.010 9.032 32.181 1.00 89.12 193 SER A O 1
ATOM 1592 N N . LEU A 1 194 ? -9.817 8.850 33.491 1.00 88.62 194 LEU A N 1
ATOM 1593 C CA . LEU A 1 194 ? -10.155 10.275 33.364 1.00 88.62 194 LEU A CA 1
ATOM 1594 C C . LEU A 1 194 ? -9.043 11.190 33.909 1.00 88.62 194 LEU A C 1
ATOM 1596 O O . LEU A 1 194 ? -8.850 12.290 33.402 1.00 88.62 194 LEU A O 1
ATOM 1600 N N . SER A 1 195 ? -8.283 10.734 34.910 1.00 90.50 195 SER A N 1
ATOM 1601 C CA . SER A 1 195 ? -7.131 11.470 35.443 1.00 90.50 195 SER A CA 1
ATOM 1602 C C . SER A 1 195 ? -5.982 11.627 34.445 1.00 90.50 195 SER A C 1
ATOM 1604 O O . SER A 1 195 ? -5.192 12.554 34.597 1.00 90.50 195 SER A O 1
ATOM 1606 N N . ASP A 1 196 ? -5.896 10.769 33.425 1.00 90.00 196 ASP A N 1
ATOM 1607 C CA . ASP A 1 196 ? -4.832 10.818 32.417 1.00 90.00 196 ASP A CA 1
ATOM 1608 C C . ASP A 1 196 ? -5.195 11.681 31.198 1.00 90.00 196 ASP A C 1
ATOM 1610 O O . ASP A 1 196 ? -4.359 11.846 30.312 1.00 90.00 196 ASP A O 1
ATOM 1614 N N . ILE A 1 197 ? -6.414 12.237 31.132 1.00 89.88 197 ILE A N 1
ATOM 1615 C CA . ILE A 1 197 ? -6.964 12.832 29.902 1.00 89.88 197 ILE A CA 1
ATOM 1616 C C . ILE A 1 197 ? -6.072 13.927 29.307 1.00 89.88 197 ILE A C 1
ATOM 1618 O O . ILE A 1 197 ? -5.760 13.874 28.122 1.00 89.88 197 ILE A O 1
ATOM 1622 N N . PHE A 1 198 ? -5.591 14.867 30.126 1.00 89.94 198 PHE A N 1
ATOM 1623 C CA . PHE A 1 198 ? -4.734 15.955 29.647 1.00 89.94 198 PHE A CA 1
ATOM 1624 C C . PHE A 1 198 ? -3.372 15.442 29.179 1.00 89.94 198 PHE A C 1
ATOM 1626 O O . PHE A 1 198 ? -2.916 15.828 28.112 1.00 89.94 198 PHE A O 1
ATOM 1633 N N . LYS A 1 199 ? -2.773 14.496 29.912 1.00 88.25 199 LYS A N 1
ATOM 1634 C CA . LYS A 1 199 ? -1.496 13.884 29.526 1.00 88.25 199 LYS A CA 1
ATOM 1635 C C . LYS A 1 199 ? -1.608 13.141 28.192 1.00 88.25 199 LYS A C 1
ATOM 1637 O O . LYS A 1 199 ? -0.700 13.202 27.375 1.00 88.25 199 LYS A O 1
ATOM 1642 N N . GLN A 1 200 ? -2.693 12.396 27.979 1.00 89.00 200 GLN A N 1
ATOM 1643 C CA . GLN A 1 200 ? -2.887 11.661 26.725 1.00 89.00 200 GLN A CA 1
ATOM 1644 C C . GLN A 1 200 ? -3.200 12.598 25.564 1.00 89.00 200 GLN A C 1
ATOM 1646 O O . GLN A 1 200 ? -2.731 12.346 24.464 1.00 89.00 200 GLN A O 1
ATOM 1651 N N . TYR A 1 201 ? -3.944 13.676 25.816 1.00 88.44 201 TYR A N 1
ATOM 1652 C CA . TYR A 1 201 ? -4.215 14.701 24.815 1.00 88.44 201 TYR A CA 1
ATOM 1653 C C . TYR A 1 201 ? -2.931 15.413 24.365 1.00 88.44 201 TYR A C 1
ATOM 1655 O O . TYR A 1 201 ? -2.703 15.549 23.169 1.00 88.44 201 TYR A O 1
ATOM 1663 N N . GLU A 1 202 ? -2.053 15.789 25.304 1.00 88.38 202 GLU A N 1
ATOM 1664 C CA . GLU A 1 202 ? -0.745 16.395 24.999 1.00 88.38 202 GLU A CA 1
ATOM 1665 C C . GLU A 1 202 ? 0.145 15.475 24.147 1.00 88.38 202 GLU A C 1
ATOM 1667 O O . GLU A 1 202 ? 0.818 15.947 23.238 1.00 88.38 202 GLU A O 1
ATOM 1672 N N . LEU A 1 203 ? 0.110 14.162 24.401 1.00 88.00 203 LEU A N 1
ATOM 1673 C CA . LEU A 1 203 ? 0.896 13.161 23.669 1.00 88.00 203 LEU A CA 1
ATOM 1674 C C . LEU A 1 203 ? 0.206 12.646 22.395 1.00 88.00 203 LEU A C 1
ATOM 1676 O O . LEU A 1 203 ? 0.784 11.830 21.680 1.00 88.00 203 LEU A O 1
ATOM 1680 N N . LEU A 1 204 ? -1.044 13.035 22.119 1.00 89.75 204 LEU A N 1
ATOM 1681 C CA . LEU A 1 204 ? -1.836 12.431 21.043 1.00 89.75 204 LEU A CA 1
ATOM 1682 C C . LEU A 1 204 ? -1.188 12.652 19.677 1.00 89.75 204 LEU A C 1
ATOM 1684 O O . LEU A 1 204 ? -1.043 11.698 18.919 1.00 89.75 204 LEU A O 1
ATOM 1688 N N . GLY A 1 205 ? -0.766 13.887 19.397 1.00 85.62 205 GLY A N 1
ATOM 1689 C CA . GLY A 1 205 ? -0.118 14.232 18.133 1.00 85.62 205 GLY A CA 1
ATOM 1690 C C . GLY A 1 205 ? 1.172 13.445 17.907 1.00 85.62 205 GLY A C 1
ATOM 1691 O O . GLY A 1 205 ? 1.363 12.904 16.824 1.00 85.62 205 GLY A O 1
ATOM 1692 N N . GLU A 1 206 ? 2.018 13.315 18.935 1.00 84.06 206 GLU A N 1
ATOM 1693 C CA . GLU A 1 206 ? 3.248 12.512 18.861 1.00 84.06 206 GLU A CA 1
ATOM 1694 C C . GLU A 1 206 ? 2.934 11.034 18.599 1.00 84.06 206 GLU A C 1
ATOM 1696 O O . GLU A 1 206 ? 3.483 10.457 17.668 1.00 84.06 206 GLU A O 1
ATOM 1701 N N . ASN A 1 207 ? 1.985 10.438 19.332 1.00 87.75 207 ASN A N 1
ATOM 1702 C CA . ASN A 1 207 ? 1.608 9.034 19.126 1.00 87.75 207 ASN A CA 1
ATOM 1703 C C . ASN A 1 207 ? 1.044 8.776 17.716 1.00 87.75 207 ASN A C 1
ATOM 1705 O O . ASN A 1 207 ? 1.291 7.722 17.135 1.00 87.75 207 ASN A O 1
ATOM 1709 N N . VAL A 1 208 ? 0.259 9.717 17.179 1.00 90.19 208 VAL A N 1
ATOM 1710 C CA . VAL A 1 208 ? -0.282 9.633 15.814 1.00 90.19 208 VAL A CA 1
ATOM 1711 C C . VAL A 1 208 ? 0.841 9.713 14.784 1.00 90.19 208 VAL A C 1
ATOM 1713 O O . VAL A 1 208 ? 0.883 8.893 13.871 1.00 90.19 208 VAL A O 1
ATOM 1716 N N . LYS A 1 209 ? 1.781 10.649 14.946 1.00 83.81 209 LYS A N 1
ATOM 1717 C CA . LYS A 1 209 ? 2.940 10.775 14.051 1.00 83.81 209 LYS A CA 1
ATOM 1718 C C . LYS A 1 209 ? 3.827 9.538 14.075 1.00 83.81 209 LYS A C 1
ATOM 1720 O O . LYS A 1 209 ? 4.209 9.055 13.016 1.00 83.81 209 LYS A O 1
ATOM 1725 N N . GLU A 1 210 ? 4.109 9.005 15.261 1.00 82.44 210 GLU A N 1
ATOM 1726 C CA . GLU A 1 210 ? 4.865 7.759 15.422 1.00 82.44 210 GLU A CA 1
ATOM 1727 C C . GLU A 1 210 ? 4.208 6.610 14.656 1.00 82.44 210 GLU A C 1
ATOM 1729 O O . GLU A 1 210 ? 4.866 5.950 13.865 1.00 82.44 210 GLU A O 1
ATOM 1734 N N . TYR A 1 211 ? 2.894 6.436 14.796 1.00 87.00 211 TYR A N 1
ATOM 1735 C CA . TYR A 1 211 ? 2.170 5.406 14.055 1.00 87.00 211 TYR A CA 1
ATOM 1736 C C . TYR A 1 211 ? 2.283 5.565 12.529 1.00 87.00 211 TYR A C 1
ATOM 1738 O O . TYR A 1 211 ? 2.466 4.589 11.807 1.00 87.00 211 TYR A O 1
ATOM 1746 N N . LEU A 1 212 ? 2.184 6.797 12.025 1.00 87.88 212 LEU A N 1
ATOM 1747 C CA . LEU A 1 212 ? 2.236 7.087 10.587 1.00 87.88 212 LEU A CA 1
ATOM 1748 C C . LEU A 1 212 ? 3.632 6.859 9.985 1.00 87.88 212 LEU A C 1
ATOM 1750 O O . LEU A 1 212 ? 3.739 6.480 8.819 1.00 87.88 212 LEU A O 1
ATOM 1754 N N . VAL A 1 213 ? 4.690 7.057 10.777 1.00 81.38 213 VAL A N 1
ATOM 1755 C CA . VAL A 1 213 ? 6.081 6.727 10.416 1.00 81.38 213 VAL A CA 1
ATOM 1756 C C . VAL A 1 213 ? 6.275 5.223 10.253 1.00 81.38 213 VAL A C 1
ATOM 1758 O O . VAL A 1 213 ? 7.028 4.801 9.379 1.00 81.38 213 VAL A O 1
ATOM 1761 N N . GLU A 1 214 ? 5.585 4.424 11.067 1.00 78.94 214 GLU A N 1
ATOM 1762 C CA . GLU A 1 214 ? 5.677 2.961 11.052 1.00 78.94 214 GLU A CA 1
ATOM 1763 C C . GLU A 1 214 ? 4.889 2.315 9.897 1.00 78.94 214 GLU A C 1
ATOM 1765 O O . GLU A 1 214 ? 4.998 1.114 9.635 1.00 78.94 214 GLU A O 1
ATOM 1770 N N . LEU A 1 215 ? 4.066 3.095 9.192 1.00 84.56 215 LEU A N 1
ATOM 1771 C CA . LEU A 1 215 ? 3.156 2.578 8.183 1.00 84.56 215 LEU A CA 1
ATOM 1772 C C . LEU A 1 215 ? 3.864 2.338 6.841 1.00 84.56 215 LEU A C 1
ATOM 1774 O O . LEU A 1 215 ? 4.512 3.215 6.273 1.00 84.56 215 LEU A O 1
ATOM 1778 N N . LEU A 1 216 ? 3.673 1.145 6.274 1.00 86.12 216 LEU A N 1
ATOM 1779 C CA . LEU A 1 216 ? 4.179 0.795 4.946 1.00 86.12 216 LEU A CA 1
ATOM 1780 C C . LEU A 1 216 ? 3.271 1.369 3.851 1.00 86.12 216 LEU A C 1
ATOM 1782 O O . LEU A 1 216 ? 2.297 0.739 3.433 1.00 86.12 216 LEU A O 1
ATOM 1786 N N . TRP A 1 217 ? 3.609 2.558 3.353 1.00 90.31 217 TRP A N 1
ATOM 1787 C CA . TRP A 1 217 ? 2.775 3.312 2.406 1.00 90.31 217 TRP A CA 1
ATOM 1788 C C . TRP A 1 217 ? 2.603 2.664 1.017 1.00 90.31 217 TRP A C 1
ATOM 1790 O O . TRP A 1 217 ? 1.682 3.009 0.279 1.00 90.31 217 TRP A O 1
ATOM 1800 N N . HIS A 1 218 ? 3.428 1.677 0.659 1.00 85.25 218 HIS A N 1
ATOM 1801 C CA . HIS A 1 218 ? 3.230 0.862 -0.549 1.00 85.25 218 HIS A CA 1
ATOM 1802 C C . HIS A 1 218 ? 2.271 -0.324 -0.346 1.00 85.25 218 HIS A C 1
ATOM 1804 O O . HIS A 1 218 ? 1.887 -0.968 -1.326 1.00 85.25 218 HIS A O 1
ATOM 1810 N N . ASN A 1 219 ? 1.878 -0.654 0.890 1.00 88.56 219 ASN A N 1
ATOM 1811 C CA . ASN A 1 219 ? 0.916 -1.724 1.165 1.00 88.56 219 ASN A CA 1
ATOM 1812 C C . ASN A 1 219 ? -0.522 -1.211 0.955 1.00 88.56 219 ASN A C 1
ATOM 1814 O O . ASN A 1 219 ? -1.287 -0.981 1.892 1.00 88.56 219 ASN A O 1
ATOM 1818 N N . LEU A 1 220 ? -0.888 -1.013 -0.316 1.00 89.88 220 LEU A N 1
ATOM 1819 C CA . LEU A 1 220 ? -2.190 -0.471 -0.719 1.00 89.88 220 LEU A CA 1
ATOM 1820 C C . LEU A 1 220 ? -3.403 -1.252 -0.168 1.00 89.88 220 LEU A C 1
ATOM 1822 O O . LEU A 1 220 ? -4.380 -0.598 0.202 1.00 89.88 220 LEU A O 1
ATOM 1826 N N . PRO A 1 221 ? -3.388 -2.601 -0.073 1.00 86.50 221 PRO A N 1
ATOM 1827 C CA . PRO A 1 221 ? -4.467 -3.347 0.573 1.00 86.50 221 PRO A CA 1
ATOM 1828 C C . PRO A 1 221 ? -4.711 -2.927 2.025 1.00 86.50 221 PRO A C 1
ATOM 1830 O O . PRO A 1 221 ? -5.868 -2.773 2.410 1.00 86.50 221 PRO A O 1
ATOM 1833 N N . LYS A 1 222 ? -3.645 -2.676 2.799 1.00 85.50 222 LYS A N 1
ATOM 1834 C CA . LYS A 1 222 ? -3.739 -2.195 4.187 1.00 85.50 222 LYS A CA 1
ATOM 1835 C C . LYS A 1 222 ? -4.199 -0.737 4.266 1.00 85.50 222 LYS A C 1
ATOM 1837 O O . LYS A 1 222 ? -4.979 -0.388 5.146 1.00 85.50 222 LYS A O 1
ATOM 1842 N N . LEU A 1 223 ? -3.763 0.112 3.334 1.00 90.94 223 LEU A N 1
ATOM 1843 C CA . LEU A 1 223 ? -4.165 1.524 3.304 1.00 90.94 223 LEU A CA 1
ATOM 1844 C C . LEU A 1 223 ? -5.628 1.732 2.899 1.00 90.94 223 LEU A C 1
ATOM 1846 O O . LEU A 1 223 ? -6.269 2.664 3.379 1.00 90.94 223 LEU A O 1
ATOM 1850 N N . LYS A 1 224 ? -6.169 0.887 2.016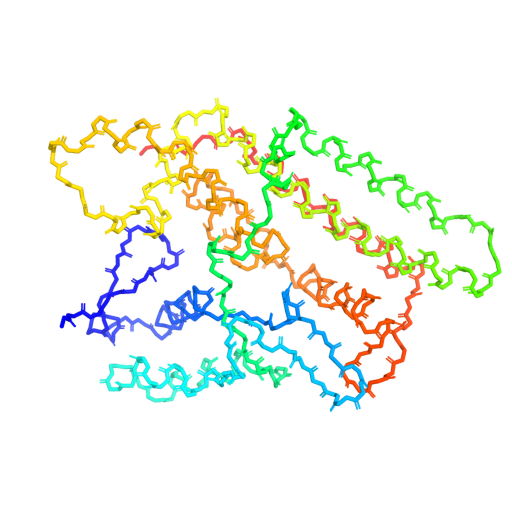 1.00 90.38 224 LYS A N 1
ATOM 1851 C CA . LYS A 1 224 ? -7.532 1.025 1.486 1.00 90.38 224 LYS A CA 1
ATOM 1852 C C . LYS A 1 224 ? -8.614 1.207 2.572 1.00 90.38 224 LYS A C 1
ATOM 1854 O O . LYS A 1 224 ? -9.362 2.180 2.461 1.00 90.38 224 LYS A O 1
ATOM 1859 N N . PRO A 1 225 ? -8.740 0.334 3.595 1.00 89.81 225 PRO A N 1
ATOM 1860 C CA . PRO A 1 225 ? -9.726 0.532 4.661 1.00 89.81 225 PRO A CA 1
ATOM 1861 C C . PRO A 1 225 ? -9.453 1.805 5.473 1.00 89.81 225 PRO A C 1
ATOM 1863 O O . PRO A 1 225 ? -10.385 2.555 5.742 1.00 89.81 225 PRO A O 1
ATOM 1866 N N . MET A 1 226 ? -8.185 2.123 5.750 1.00 91.12 226 MET A N 1
ATOM 1867 C CA . MET A 1 226 ? -7.789 3.307 6.522 1.00 91.12 226 MET A CA 1
ATOM 1868 C C . MET A 1 226 ? -8.185 4.626 5.838 1.00 91.12 226 MET A C 1
ATOM 1870 O O . MET A 1 226 ? -8.718 5.530 6.485 1.00 91.12 226 MET A O 1
ATOM 1874 N N . PHE A 1 227 ? -7.981 4.737 4.519 1.00 93.50 227 PHE A N 1
ATOM 1875 C CA . PHE A 1 227 ? -8.451 5.886 3.732 1.00 93.50 227 PHE A CA 1
ATOM 1876 C C . PHE A 1 227 ? -9.976 6.006 3.763 1.00 93.50 227 PHE A C 1
ATOM 1878 O O . PHE A 1 227 ? -10.508 7.116 3.874 1.00 93.50 227 PHE A O 1
ATOM 1885 N N . LYS A 1 228 ? -10.682 4.871 3.706 1.00 91.69 228 LYS A N 1
ATOM 1886 C CA . LYS A 1 228 ? -12.141 4.855 3.741 1.00 91.69 228 LYS A CA 1
ATOM 1887 C C . LYS A 1 228 ? -12.686 5.275 5.105 1.00 91.69 228 LYS A C 1
ATOM 1889 O O . LYS A 1 228 ? -13.589 6.104 5.155 1.00 91.69 228 LYS A O 1
ATOM 1894 N N . SER A 1 229 ? -12.167 4.746 6.206 1.00 90.75 229 SER A N 1
ATOM 1895 C CA . SER A 1 229 ? -12.675 5.064 7.544 1.00 90.75 229 SER A CA 1
ATOM 1896 C C . SER A 1 229 ? -12.313 6.485 7.986 1.00 90.75 229 SER A C 1
ATOM 1898 O O . SER A 1 229 ? -13.158 7.194 8.551 1.00 90.75 229 SER A O 1
ATOM 1900 N N . THR A 1 230 ? -11.109 6.944 7.637 1.00 91.94 230 THR A N 1
ATOM 1901 C CA . THR A 1 230 ? -10.611 8.272 8.020 1.00 91.94 230 THR A CA 1
ATOM 1902 C C . THR A 1 230 ? -11.193 9.390 7.156 1.00 91.94 230 THR A C 1
ATOM 1904 O O . THR A 1 230 ? -11.701 10.375 7.695 1.00 91.94 230 THR A O 1
ATOM 1907 N N . PHE A 1 231 ? -11.147 9.243 5.827 1.00 91.88 231 PHE A N 1
ATOM 1908 C CA . PHE A 1 231 ? -11.466 10.320 4.879 1.00 91.88 231 PHE A CA 1
ATOM 1909 C C . PHE A 1 231 ? -12.677 10.041 3.984 1.00 91.88 231 PHE A C 1
ATOM 1911 O O . PHE A 1 231 ? -13.025 10.893 3.176 1.00 91.88 231 PHE A O 1
ATOM 1918 N N . GLU A 1 232 ? -13.274 8.850 4.066 1.00 91.50 232 GLU A N 1
ATOM 1919 C CA . GLU A 1 232 ? -14.320 8.367 3.146 1.00 91.50 232 GLU A CA 1
ATOM 1920 C C . GLU A 1 232 ? -13.904 8.256 1.677 1.00 91.50 232 GLU A C 1
ATOM 1922 O O . GLU A 1 232 ? -14.740 7.996 0.811 1.00 91.50 232 GLU A O 1
ATOM 1927 N N . ILE A 1 233 ? -12.598 8.322 1.423 1.00 93.75 233 ILE A N 1
ATOM 1928 C CA . ILE A 1 233 ? -11.995 8.140 0.108 1.00 93.75 233 ILE A CA 1
ATOM 1929 C C . ILE A 1 233 ? -11.995 6.654 -0.241 1.00 93.75 233 ILE A C 1
ATOM 1931 O O . ILE A 1 233 ? -11.490 5.818 0.510 1.00 93.75 233 ILE A O 1
ATOM 1935 N N . GLU A 1 234 ? -12.531 6.323 -1.411 1.00 93.31 234 GLU A N 1
ATOM 1936 C CA . GLU A 1 234 ? -12.492 4.965 -1.945 1.00 93.31 234 GLU A CA 1
ATOM 1937 C C . GLU A 1 234 ? -11.352 4.801 -2.938 1.00 93.31 234 GLU A C 1
ATOM 1939 O O . GLU A 1 234 ? -11.137 5.643 -3.808 1.00 93.31 234 GLU A O 1
ATOM 1944 N N . PHE A 1 235 ? -10.644 3.678 -2.847 1.00 94.56 235 PHE A N 1
ATOM 1945 C CA . PHE A 1 235 ? -9.696 3.272 -3.883 1.00 94.56 235 PHE A CA 1
ATOM 1946 C C . PHE A 1 235 ? -10.455 2.750 -5.113 1.00 94.56 235 PHE A C 1
ATOM 1948 O O . PHE A 1 235 ? -11.587 2.276 -4.974 1.00 94.56 235 PHE A O 1
ATOM 1955 N N . PRO A 1 236 ? -9.838 2.758 -6.310 1.00 93.38 236 PRO A N 1
ATOM 1956 C CA . PRO A 1 236 ? -10.424 2.138 -7.491 1.00 93.38 236 PRO A CA 1
ATOM 1957 C C . PRO A 1 236 ? -10.791 0.665 -7.264 1.00 93.38 236 PRO A C 1
ATOM 1959 O O . PRO A 1 236 ? -10.234 -0.026 -6.405 1.00 93.38 236 PRO A O 1
ATOM 1962 N N . SER A 1 237 ? -11.713 0.162 -8.091 1.00 86.81 237 SER A N 1
ATOM 1963 C CA . SER A 1 237 ? -12.197 -1.228 -8.014 1.00 86.81 237 SER A CA 1
ATOM 1964 C C . SER A 1 237 ? -11.080 -2.276 -8.104 1.00 86.81 237 SER A C 1
ATOM 1966 O O . SER A 1 237 ? -11.199 -3.349 -7.518 1.00 86.81 237 SER A O 1
ATOM 1968 N N . SER A 1 238 ? -9.978 -1.957 -8.785 1.00 88.44 238 SER A N 1
ATOM 1969 C CA . SER A 1 238 ? -8.782 -2.788 -8.856 1.00 88.44 238 SER A CA 1
ATOM 1970 C C . SER A 1 238 ? -7.539 -1.954 -8.575 1.00 88.44 238 SER A C 1
ATOM 1972 O O . SER A 1 238 ? -7.328 -0.925 -9.201 1.00 88.44 238 SER A O 1
ATOM 1974 N N . ILE A 1 239 ? -6.685 -2.472 -7.691 1.00 92.19 239 ILE A N 1
ATOM 1975 C CA . ILE A 1 239 ? -5.320 -1.983 -7.420 1.00 92.19 239 ILE A CA 1
ATOM 1976 C C . ILE A 1 239 ? -4.262 -3.042 -7.765 1.00 92.19 239 ILE A C 1
ATOM 1978 O O . ILE A 1 239 ? -3.093 -2.931 -7.403 1.00 92.19 239 ILE A O 1
ATOM 1982 N N . ARG A 1 240 ? -4.674 -4.116 -8.451 1.00 90.50 240 ARG A N 1
ATOM 1983 C CA . ARG A 1 240 ? -3.859 -5.318 -8.664 1.00 90.50 240 ARG A CA 1
ATOM 1984 C C . ARG A 1 240 ? -2.549 -5.025 -9.395 1.00 90.50 240 ARG A C 1
ATOM 1986 O O . ARG A 1 240 ? -1.548 -5.672 -9.103 1.00 90.50 240 ARG A O 1
ATOM 1993 N N . LEU A 1 241 ? -2.544 -4.091 -10.349 1.00 93.38 241 LEU A N 1
ATOM 1994 C CA . LEU A 1 241 ? -1.328 -3.732 -11.082 1.00 93.38 241 LEU A CA 1
ATOM 1995 C C . LEU A 1 241 ? -0.309 -3.086 -10.145 1.00 93.38 241 LEU A C 1
ATOM 1997 O O . LEU A 1 241 ? 0.827 -3.548 -10.098 1.00 93.38 241 LEU A O 1
ATOM 2001 N N . LEU A 1 242 ? -0.732 -2.096 -9.356 1.00 94.44 242 LEU A N 1
ATOM 2002 C CA . LEU A 1 242 ? 0.125 -1.411 -8.388 1.00 94.44 242 LEU A CA 1
ATOM 2003 C C . LEU A 1 242 ? 0.649 -2.370 -7.317 1.00 94.44 242 LEU A C 1
ATOM 2005 O O . LEU A 1 242 ? 1.844 -2.368 -7.043 1.00 94.44 242 LEU A O 1
ATOM 2009 N N . VAL A 1 243 ? -0.195 -3.268 -6.796 1.00 89.19 243 VAL A N 1
ATOM 2010 C CA . VAL A 1 243 ? 0.248 -4.313 -5.855 1.00 89.19 243 VAL A CA 1
ATOM 2011 C C . VAL A 1 243 ? 1.292 -5.224 -6.503 1.00 89.19 243 VAL A C 1
ATOM 2013 O O . VAL A 1 243 ? 2.359 -5.435 -5.941 1.00 89.19 243 VAL A O 1
ATOM 2016 N N . LYS A 1 244 ? 1.078 -5.715 -7.729 1.00 90.38 244 LYS A N 1
ATOM 2017 C CA . LYS A 1 244 ? 2.120 -6.492 -8.431 1.00 90.38 244 LYS A CA 1
ATOM 2018 C C . LYS A 1 244 ? 3.381 -5.669 -8.680 1.00 90.38 244 LYS A C 1
ATOM 2020 O O . LYS A 1 244 ? 4.489 -6.210 -8.716 1.00 90.38 244 LYS A O 1
ATOM 2025 N N . ALA A 1 245 ? 3.226 -4.364 -8.865 1.00 93.94 245 ALA A N 1
ATOM 2026 C CA . ALA A 1 245 ? 4.336 -3.486 -9.139 1.00 93.94 245 ALA A CA 1
ATOM 2027 C C . ALA A 1 245 ? 5.222 -3.238 -7.914 1.00 93.94 245 ALA A C 1
ATOM 2029 O O . ALA A 1 245 ? 6.440 -3.180 -8.090 1.00 93.94 245 ALA A O 1
ATOM 2030 N N . THR A 1 246 ? 4.660 -3.193 -6.702 1.00 90.44 246 THR A N 1
ATOM 2031 C CA . THR A 1 246 ? 5.438 -3.101 -5.454 1.00 90.44 246 THR A CA 1
ATOM 2032 C C . THR A 1 246 ? 6.288 -4.354 -5.230 1.00 90.44 246 THR A C 1
ATOM 2034 O O . THR A 1 246 ? 7.478 -4.236 -4.934 1.00 90.44 246 THR A O 1
ATOM 2037 N N . HIS A 1 247 ? 5.750 -5.544 -5.521 1.00 87.50 247 HIS A N 1
ATOM 2038 C CA . HIS A 1 247 ? 6.508 -6.802 -5.477 1.00 87.50 247 HIS A CA 1
ATOM 2039 C C . HIS A 1 247 ? 7.666 -6.798 -6.484 1.00 87.50 247 HIS A C 1
ATOM 2041 O O . HIS A 1 247 ? 8.812 -7.094 -6.144 1.00 87.50 247 HIS A O 1
ATOM 2047 N N . LYS A 1 248 ? 7.405 -6.374 -7.729 1.00 90.62 248 LYS A N 1
ATOM 2048 C CA . LYS A 1 248 ? 8.467 -6.248 -8.738 1.00 90.62 248 LYS A CA 1
ATOM 2049 C C . LYS A 1 248 ? 9.522 -5.217 -8.317 1.00 90.62 248 LYS A C 1
ATOM 2051 O O . LYS A 1 248 ? 10.710 -5.460 -8.505 1.00 90.62 248 LYS A O 1
ATOM 2056 N N . ARG A 1 249 ? 9.127 -4.083 -7.725 1.00 92.19 249 ARG A N 1
ATOM 2057 C CA . ARG A 1 249 ? 10.056 -3.067 -7.197 1.00 92.19 249 ARG A CA 1
ATOM 2058 C C . ARG A 1 249 ? 10.976 -3.654 -6.132 1.00 92.19 249 ARG A C 1
ATOM 2060 O O . ARG A 1 249 ? 12.173 -3.378 -6.173 1.00 92.19 249 ARG A O 1
ATOM 2067 N N . HIS A 1 250 ? 10.462 -4.490 -5.234 1.00 85.38 250 HIS A N 1
ATOM 2068 C CA . HIS A 1 250 ? 11.306 -5.189 -4.269 1.00 85.38 250 HIS A CA 1
ATOM 2069 C C . HIS A 1 250 ? 12.365 -6.053 -4.957 1.00 85.38 250 HIS A C 1
ATOM 2071 O O . HIS A 1 250 ? 13.546 -5.934 -4.637 1.00 85.38 250 HIS A O 1
ATOM 2077 N N . ASP A 1 251 ? 11.984 -6.868 -5.943 1.00 86.38 251 ASP A N 1
ATOM 2078 C CA . ASP A 1 251 ? 12.940 -7.697 -6.684 1.00 86.38 251 ASP A CA 1
ATOM 2079 C C . ASP A 1 251 ? 14.021 -6.850 -7.381 1.00 86.38 251 ASP A C 1
ATOM 2081 O O . ASP A 1 251 ? 15.209 -7.193 -7.379 1.00 86.38 251 ASP A O 1
ATOM 2085 N N . LEU A 1 252 ? 13.635 -5.703 -7.948 1.00 90.44 252 LEU A N 1
ATOM 2086 C CA . LEU A 1 252 ? 14.569 -4.762 -8.570 1.00 90.44 252 LEU A CA 1
ATOM 2087 C C . LEU A 1 252 ? 15.597 -4.202 -7.586 1.00 90.44 252 LEU A C 1
ATOM 2089 O O . LEU A 1 252 ? 16.771 -4.100 -7.949 1.00 90.44 252 LEU A O 1
ATOM 2093 N N . VAL A 1 253 ? 15.180 -3.879 -6.362 1.00 87.56 253 VAL A N 1
ATOM 2094 C CA . VAL A 1 253 ? 16.044 -3.278 -5.336 1.00 87.56 253 VAL A CA 1
ATOM 2095 C C . VAL A 1 253 ? 16.856 -4.338 -4.586 1.00 87.56 253 VAL A C 1
ATOM 2097 O O . VAL A 1 253 ? 18.078 -4.235 -4.499 1.00 87.56 253 VAL A O 1
ATOM 2100 N N . HIS A 1 254 ? 16.203 -5.377 -4.069 1.00 82.56 254 HIS A N 1
ATOM 2101 C CA . HIS A 1 254 ? 16.785 -6.306 -3.095 1.00 82.56 254 HIS A CA 1
ATOM 2102 C C . HIS A 1 254 ? 17.291 -7.614 -3.709 1.00 82.56 254 HIS A C 1
ATOM 2104 O O . HIS A 1 254 ? 1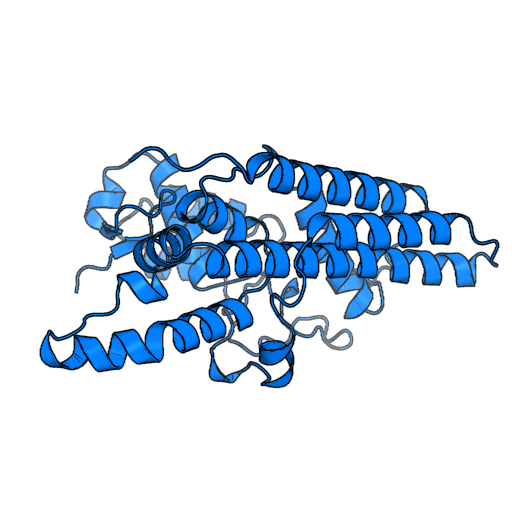8.145 -8.277 -3.122 1.00 82.56 254 HIS A O 1
ATOM 2110 N N . ARG A 1 255 ? 16.843 -7.971 -4.919 1.00 81.38 255 ARG A N 1
ATOM 2111 C CA . ARG A 1 255 ? 17.313 -9.166 -5.646 1.00 81.38 255 ARG A CA 1
ATOM 2112 C C . ARG A 1 255 ? 18.172 -8.838 -6.866 1.00 81.38 255 ARG A C 1
ATOM 2114 O O . ARG A 1 255 ? 18.364 -9.680 -7.742 1.00 81.38 255 ARG A O 1
ATOM 2121 N N . ALA A 1 256 ? 18.691 -7.610 -6.947 1.00 83.69 256 ALA A N 1
ATOM 2122 C CA . ALA A 1 256 ? 19.429 -7.101 -8.108 1.00 83.69 256 ALA A CA 1
ATOM 2123 C C . ALA A 1 256 ? 18.653 -7.274 -9.437 1.00 83.69 256 ALA A C 1
ATOM 2125 O O . ALA A 1 256 ? 19.238 -7.488 -10.505 1.00 83.69 256 ALA A O 1
ATOM 2126 N N . GLY A 1 257 ? 17.320 -7.198 -9.365 1.00 84.38 257 GLY A N 1
ATOM 2127 C CA . GLY A 1 257 ? 16.404 -7.407 -10.480 1.00 84.38 257 GLY A CA 1
ATOM 2128 C C . GLY A 1 257 ? 16.263 -8.854 -10.921 1.00 84.38 257 GLY A C 1
ATOM 2129 O O . GLY A 1 257 ? 16.125 -9.087 -12.122 1.00 84.38 257 GLY A O 1
ATOM 2130 N N . LYS A 1 258 ? 16.317 -9.799 -9.978 1.00 83.75 258 LYS A N 1
ATOM 2131 C CA . LYS A 1 258 ? 15.983 -11.209 -10.191 1.00 83.75 258 LYS A CA 1
ATOM 2132 C C . LYS A 1 258 ? 14.713 -11.591 -9.431 1.00 83.75 258 LYS A C 1
ATOM 2134 O O . LYS A 1 258 ? 14.499 -11.079 -8.340 1.00 83.75 258 LYS A O 1
ATOM 2139 N N . ASN A 1 259 ? 13.904 -12.488 -9.981 1.00 81.19 259 ASN A N 1
ATOM 2140 C CA . ASN A 1 259 ? 12.735 -13.042 -9.287 1.00 81.19 259 ASN A CA 1
ATOM 2141 C C . ASN A 1 259 ? 13.137 -14.138 -8.268 1.00 81.19 259 ASN A C 1
ATOM 2143 O O . ASN A 1 259 ? 14.327 -14.412 -8.073 1.00 81.19 259 ASN A O 1
ATOM 2147 N N . LYS A 1 260 ? 12.140 -14.779 -7.631 1.00 74.50 260 LYS A N 1
ATOM 2148 C CA . LYS A 1 260 ? 12.326 -15.903 -6.685 1.00 74.50 260 LYS A CA 1
ATOM 2149 C C . LYS A 1 260 ? 13.101 -17.082 -7.306 1.00 74.50 260 LYS A C 1
ATOM 2151 O O . LYS A 1 260 ? 13.863 -17.738 -6.604 1.00 74.50 260 LYS A O 1
ATOM 2156 N N . ASP A 1 261 ? 12.978 -17.289 -8.617 1.00 77.56 261 ASP A N 1
ATOM 2157 C CA . ASP A 1 261 ? 13.650 -18.362 -9.368 1.00 77.56 261 ASP A CA 1
ATOM 2158 C C . ASP A 1 261 ? 15.084 -18.001 -9.808 1.00 77.56 261 ASP A C 1
ATOM 2160 O O . ASP A 1 261 ? 15.797 -18.809 -10.408 1.00 77.56 261 ASP A O 1
ATOM 2164 N N . GLY A 1 262 ? 15.540 -16.779 -9.512 1.00 79.56 262 GLY A N 1
ATOM 2165 C CA . GLY A 1 262 ? 16.863 -16.278 -9.888 1.00 79.56 262 GLY A CA 1
ATOM 2166 C C . GLY A 1 262 ? 16.966 -15.771 -11.331 1.00 79.56 262 GLY A C 1
ATOM 2167 O O . GLY A 1 262 ? 18.066 -15.413 -11.774 1.00 79.56 262 GLY A O 1
ATOM 2168 N N . GLU A 1 263 ? 15.850 -15.702 -12.055 1.00 85.38 263 GLU A N 1
ATOM 2169 C CA . GLU A 1 263 ? 15.770 -15.192 -13.421 1.00 85.38 263 GLU A CA 1
ATOM 2170 C C . GLU A 1 263 ? 15.753 -13.663 -13.433 1.00 85.38 263 GLU A C 1
ATOM 2172 O O . GLU A 1 263 ? 15.113 -13.024 -12.600 1.00 85.38 263 GLU A O 1
ATOM 2177 N N . LEU A 1 264 ? 16.459 -13.057 -14.392 1.00 87.31 264 LEU A N 1
ATOM 2178 C CA . LEU A 1 264 ? 16.470 -11.604 -14.540 1.00 87.31 264 LEU A CA 1
ATOM 2179 C C . LEU A 1 264 ? 15.105 -11.100 -15.006 1.00 87.31 264 LEU A C 1
ATOM 2181 O O . LEU A 1 264 ? 14.597 -11.518 -16.043 1.00 87.31 264 LEU A O 1
ATOM 2185 N N . ILE A 1 265 ? 14.578 -10.123 -14.276 1.00 88.31 265 ILE A N 1
ATOM 2186 C CA . ILE A 1 265 ? 13.369 -9.406 -14.654 1.00 88.31 265 ILE A CA 1
ATOM 2187 C C . ILE A 1 265 ? 13.724 -8.465 -15.802 1.00 88.31 265 ILE A C 1
ATOM 2189 O O . ILE A 1 265 ? 14.537 -7.542 -15.644 1.00 88.31 265 ILE A O 1
ATOM 2193 N N . ASP A 1 266 ? 13.108 -8.722 -16.952 1.00 88.44 266 ASP A N 1
ATOM 2194 C CA . ASP A 1 266 ? 13.141 -7.823 -18.095 1.00 88.44 266 ASP A CA 1
ATOM 2195 C C . ASP A 1 266 ? 12.035 -6.772 -17.955 1.00 88.44 266 ASP A C 1
ATOM 2197 O O . ASP A 1 266 ? 10.914 -7.074 -17.539 1.00 88.44 266 ASP A O 1
ATOM 2201 N N . ILE A 1 267 ? 12.382 -5.522 -18.246 1.00 94.19 267 ILE A N 1
ATOM 2202 C CA . ILE A 1 267 ? 11.472 -4.379 -18.171 1.00 94.19 267 ILE A CA 1
ATOM 2203 C C . ILE A 1 267 ? 11.585 -3.634 -19.482 1.00 94.19 267 ILE A C 1
ATOM 2205 O O . ILE A 1 267 ? 12.679 -3.239 -19.889 1.00 94.19 267 ILE A O 1
ATOM 2209 N N . THR A 1 268 ? 10.443 -3.413 -20.114 1.00 95.62 268 THR A N 1
ATOM 2210 C CA . THR A 1 268 ? 10.341 -2.644 -21.347 1.00 95.62 268 THR A CA 1
ATOM 2211 C C . THR A 1 268 ? 9.906 -1.208 -21.064 1.00 95.62 268 THR A C 1
ATOM 2213 O O . THR A 1 268 ? 9.340 -0.898 -20.016 1.00 95.62 268 THR A O 1
ATOM 2216 N N . VAL A 1 269 ? 10.124 -0.314 -22.032 1.00 96.94 269 VAL A N 1
ATOM 2217 C CA . VAL A 1 269 ? 9.585 1.059 -21.993 1.00 96.94 269 VAL A CA 1
ATOM 2218 C C . VAL A 1 269 ? 8.066 1.047 -21.788 1.00 96.94 269 VAL A C 1
ATOM 2220 O O . VAL A 1 269 ? 7.539 1.857 -21.032 1.00 96.94 269 VAL A O 1
ATOM 2223 N N . ASN A 1 270 ? 7.370 0.105 -22.430 1.00 97.38 270 ASN A N 1
ATOM 2224 C CA . ASN A 1 270 ? 5.922 -0.025 -22.331 1.00 97.38 270 ASN A CA 1
ATOM 2225 C C . ASN A 1 270 ? 5.474 -0.408 -20.913 1.00 97.38 270 ASN A C 1
ATOM 2227 O O . ASN A 1 270 ? 4.517 0.171 -20.412 1.00 97.38 270 ASN A O 1
ATOM 2231 N N . ASP A 1 271 ? 6.188 -1.321 -20.245 1.00 97.12 271 ASP A N 1
ATOM 2232 C CA . ASP A 1 271 ? 5.873 -1.706 -18.862 1.00 97.12 271 ASP A CA 1
ATOM 2233 C C . ASP A 1 271 ? 5.971 -0.512 -17.909 1.00 97.12 271 ASP A C 1
ATOM 2235 O O . ASP A 1 271 ? 5.110 -0.329 -17.051 1.00 97.12 271 ASP A O 1
ATOM 2239 N N . VAL A 1 272 ? 7.007 0.320 -18.073 1.00 98.12 272 VAL A N 1
ATOM 2240 C CA . VAL A 1 272 ? 7.186 1.517 -17.241 1.00 98.12 272 VAL A CA 1
ATOM 2241 C C . VAL A 1 272 ? 6.149 2.586 -17.581 1.00 98.12 272 VAL A C 1
ATOM 2243 O O . VAL A 1 272 ? 5.614 3.205 -16.671 1.00 98.12 272 VAL A O 1
ATOM 2246 N N . SER A 1 273 ? 5.814 2.779 -18.861 1.00 98.25 273 SER A N 1
ATOM 2247 C CA . SER A 1 273 ? 4.762 3.723 -19.261 1.00 98.25 273 SER A CA 1
ATOM 2248 C C . SER A 1 273 ? 3.413 3.354 -18.649 1.00 98.25 273 SER A C 1
ATOM 2250 O O . SER A 1 273 ? 2.765 4.222 -18.077 1.00 98.25 273 SER A O 1
ATOM 2252 N N . ILE A 1 274 ? 3.033 2.071 -18.707 1.00 98.31 274 ILE A N 1
ATOM 2253 C CA . ILE A 1 274 ? 1.792 1.571 -18.100 1.00 98.31 274 ILE A CA 1
ATOM 2254 C C . ILE A 1 274 ? 1.803 1.799 -16.590 1.00 98.31 274 ILE A C 1
ATOM 2256 O O . ILE A 1 274 ? 0.804 2.242 -16.037 1.00 98.31 274 ILE A O 1
ATOM 2260 N N . LEU A 1 275 ? 2.924 1.517 -15.917 1.00 98.50 275 LEU A N 1
ATOM 2261 C CA . LEU A 1 275 ? 3.031 1.767 -14.481 1.00 98.50 275 LEU A CA 1
ATOM 2262 C C . LEU A 1 275 ? 2.862 3.256 -14.150 1.00 98.50 275 LEU A C 1
ATOM 2264 O O . LEU A 1 275 ? 2.203 3.590 -13.171 1.00 98.50 275 LEU A O 1
ATOM 2268 N N . ILE A 1 276 ? 3.449 4.140 -14.959 1.00 98.62 276 ILE A N 1
ATOM 2269 C CA . ILE A 1 276 ? 3.292 5.585 -14.801 1.00 98.62 276 ILE A CA 1
ATOM 2270 C C . ILE A 1 276 ? 1.822 5.991 -14.948 1.00 98.62 276 ILE A C 1
ATOM 2272 O O . ILE A 1 276 ? 1.326 6.735 -14.107 1.00 98.62 276 ILE A O 1
ATOM 2276 N N . ASP A 1 277 ? 1.148 5.527 -16.005 1.00 98.44 277 ASP A N 1
ATOM 2277 C CA . ASP A 1 277 ? -0.270 5.823 -16.240 1.00 98.44 277 ASP A CA 1
ATOM 2278 C C . ASP A 1 277 ? -1.127 5.348 -15.058 1.00 98.44 277 ASP A C 1
ATOM 2280 O O . ASP A 1 277 ? -1.881 6.133 -14.493 1.00 98.44 277 ASP A O 1
ATOM 2284 N N . GLU A 1 278 ? -0.937 4.104 -14.610 1.00 98.25 278 GLU A N 1
ATOM 2285 C CA . GLU A 1 278 ? -1.687 3.538 -13.483 1.00 98.25 278 GLU A CA 1
ATOM 2286 C C . GLU A 1 278 ? -1.454 4.319 -12.180 1.00 98.25 278 GLU A C 1
ATOM 2288 O O . GLU A 1 278 ? -2.394 4.576 -11.428 1.00 98.25 278 GLU A O 1
ATOM 2293 N N . ALA A 1 279 ? -0.207 4.706 -11.894 1.00 98.31 279 ALA A N 1
ATOM 2294 C CA . ALA A 1 279 ? 0.126 5.447 -10.682 1.00 98.31 279 ALA A CA 1
ATOM 2295 C C . ALA A 1 279 ? -0.449 6.875 -10.707 1.00 98.31 279 ALA A C 1
ATOM 2297 O O . ALA A 1 279 ? -0.958 7.339 -9.686 1.00 98.31 279 ALA A O 1
ATOM 2298 N N . LEU A 1 280 ? -0.416 7.550 -11.864 1.00 98.25 280 LEU A N 1
ATOM 2299 C CA . LEU A 1 280 ? -1.051 8.858 -12.064 1.00 98.25 280 LEU A CA 1
ATOM 2300 C C . LEU A 1 280 ? -2.569 8.780 -11.916 1.00 98.25 280 LEU A C 1
ATOM 2302 O O . LEU A 1 280 ? -3.141 9.569 -11.167 1.00 98.25 280 LEU A O 1
ATOM 2306 N N . ASP A 1 281 ? -3.212 7.821 -12.581 1.00 98.00 281 ASP A N 1
ATOM 2307 C CA . ASP A 1 281 ? -4.663 7.643 -12.520 1.00 98.00 281 ASP A CA 1
ATOM 2308 C C . ASP A 1 281 ? -5.122 7.322 -11.094 1.00 98.00 281 ASP A C 1
ATOM 2310 O O . ASP A 1 281 ? -6.105 7.890 -10.614 1.00 98.00 281 ASP A O 1
ATOM 2314 N N . PHE A 1 282 ? -4.382 6.468 -10.382 1.00 98.00 282 PHE A N 1
ATOM 2315 C CA . PHE A 1 282 ? -4.653 6.159 -8.983 1.00 98.00 282 PHE A CA 1
ATOM 2316 C C . PHE A 1 282 ? -4.500 7.390 -8.080 1.00 98.00 282 PHE A C 1
ATOM 2318 O O . PHE A 1 282 ? -5.430 7.718 -7.345 1.00 98.00 282 PHE A O 1
ATOM 2325 N N . ALA A 1 283 ? -3.375 8.109 -8.155 1.00 97.31 283 ALA A N 1
ATOM 2326 C CA . ALA A 1 283 ? -3.155 9.302 -7.336 1.00 97.31 283 ALA A CA 1
ATOM 2327 C C . ALA A 1 283 ? -4.198 10.392 -7.619 1.00 97.31 283 ALA A C 1
ATOM 2329 O O . ALA A 1 283 ? -4.735 11.005 -6.696 1.00 97.31 283 ALA A O 1
ATOM 2330 N N . LYS A 1 284 ? -4.551 10.583 -8.894 1.00 96.81 284 LYS A N 1
ATOM 2331 C CA . LYS A 1 284 ? -5.587 11.526 -9.315 1.00 96.81 284 LYS A CA 1
ATOM 2332 C C . LYS A 1 284 ? -6.960 11.128 -8.780 1.00 96.81 284 LYS A C 1
ATOM 2334 O O . LYS A 1 284 ? -7.689 11.982 -8.288 1.00 96.81 284 LYS A O 1
ATOM 2339 N N . HIS A 1 285 ? -7.308 9.841 -8.832 1.00 96.56 285 HIS A N 1
ATOM 2340 C CA . HIS A 1 285 ? -8.560 9.317 -8.275 1.00 96.56 285 HIS A CA 1
ATOM 2341 C C . HIS A 1 285 ? -8.686 9.595 -6.771 1.00 96.56 285 HIS A C 1
ATOM 2343 O O . HIS A 1 285 ? -9.772 9.928 -6.298 1.00 96.56 285 HIS A O 1
ATOM 2349 N N . ILE A 1 286 ? -7.589 9.481 -6.018 1.00 95.69 286 ILE A N 1
ATOM 2350 C CA . ILE A 1 286 ? -7.548 9.839 -4.592 1.00 95.69 286 ILE A CA 1
ATOM 2351 C C . ILE A 1 286 ? -7.701 11.355 -4.406 1.00 95.69 286 ILE A C 1
ATOM 2353 O O . ILE A 1 286 ? -8.555 11.794 -3.635 1.00 95.69 286 ILE A O 1
ATOM 2357 N N . ASN A 1 287 ? -6.929 12.151 -5.149 1.00 94.25 287 ASN A N 1
ATOM 2358 C CA . ASN A 1 287 ? -6.927 13.611 -5.054 1.00 94.25 287 ASN A CA 1
ATOM 2359 C C . ASN A 1 287 ? -8.289 14.241 -5.399 1.00 94.25 287 ASN A C 1
ATOM 2361 O O . ASN A 1 287 ? -8.764 15.137 -4.706 1.00 94.25 287 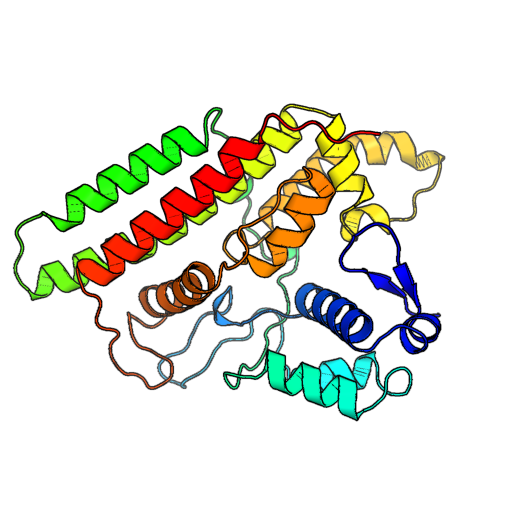ASN A O 1
ATOM 2365 N N . ASP A 1 288 ? -8.973 13.738 -6.427 1.00 93.31 288 ASP A N 1
ATOM 2366 C CA . ASP A 1 288 ? -10.275 14.258 -6.867 1.00 93.31 288 ASP A CA 1
ATOM 2367 C C . ASP A 1 288 ? -11.391 14.074 -5.810 1.00 93.31 288 ASP A C 1
ATOM 2369 O O . ASP A 1 288 ? -12.441 14.715 -5.897 1.00 93.31 288 ASP A O 1
ATOM 2373 N N . GLN A 1 289 ? -11.173 13.231 -4.793 1.00 91.75 289 GLN A N 1
ATOM 2374 C CA . GLN A 1 289 ? -12.101 13.011 -3.677 1.00 91.75 289 GLN A CA 1
ATOM 2375 C C . GLN A 1 289 ? -11.831 13.925 -2.467 1.00 91.75 289 GLN A C 1
ATOM 2377 O O . GLN A 1 289 ? -12.551 13.844 -1.471 1.00 91.75 289 GLN A O 1
ATOM 2382 N N . GLU A 1 290 ? -10.832 14.819 -2.516 1.00 72.56 290 GLU A N 1
ATOM 2383 C CA . GLU A 1 290 ? -10.417 15.608 -1.348 1.00 72.56 290 GLU A CA 1
ATOM 2384 C C . GLU A 1 290 ? -11.523 16.461 -0.713 1.00 72.56 290 GLU A C 1
ATOM 2386 O O . GLU A 1 290 ? -11.517 16.642 0.507 1.00 72.56 290 GLU A O 1
ATOM 2391 N N . GLY A 1 291 ? -12.472 16.942 -1.521 1.00 63.31 291 GLY A N 1
ATOM 2392 C CA . GLY A 1 291 ? -13.532 17.869 -1.116 1.00 63.31 291 GLY A CA 1
ATOM 2393 C C . GLY A 1 291 ? -14.835 17.234 -0.620 1.00 63.31 291 GLY A C 1
ATOM 2394 O O . GLY A 1 291 ? -15.794 17.966 -0.374 1.00 63.31 291 GLY A O 1
ATOM 2395 N N . ILE A 1 292 ? -14.911 15.907 -0.495 1.00 59.56 292 ILE A N 1
ATOM 2396 C CA . ILE A 1 292 ? -16.089 15.235 0.066 1.00 59.56 292 ILE A CA 1
ATOM 2397 C C . ILE A 1 292 ? -15.920 15.213 1.586 1.00 59.56 292 ILE A C 1
ATOM 2399 O O . ILE A 1 292 ? -15.165 14.403 2.115 1.00 59.56 292 ILE A O 1
ATOM 2403 N N . GLN A 1 293 ? -16.585 16.130 2.294 1.00 57.28 293 GLN A N 1
ATOM 2404 C CA . GLN A 1 293 ? -16.696 16.007 3.746 1.00 57.28 293 GLN A CA 1
ATOM 2405 C C . GLN A 1 293 ? -17.727 14.921 4.075 1.00 57.28 293 GLN A C 1
ATOM 2407 O O . GLN A 1 293 ? -18.849 14.999 3.568 1.00 57.28 293 GLN A O 1
ATOM 2412 N N . PRO A 1 294 ? -17.371 13.942 4.920 1.00 57.97 294 PRO A N 1
ATOM 2413 C CA . PRO A 1 294 ? -18.310 12.953 5.427 1.00 57.97 294 PRO A CA 1
ATOM 2414 C C . PRO A 1 294 ? -19.581 13.573 6.009 1.00 57.97 294 PRO A C 1
ATOM 2416 O O . PRO A 1 294 ? -19.501 14.509 6.811 1.00 57.97 294 PRO A O 1
ATOM 2419 N N . GLU A 1 295 ? -20.750 13.039 5.650 1.00 56.00 295 GLU A N 1
ATOM 2420 C CA . GLU A 1 295 ? -21.996 13.386 6.341 1.00 56.00 295 GLU A CA 1
ATOM 2421 C C . GLU A 1 295 ? -22.023 12.723 7.731 1.00 56.00 295 GLU A C 1
ATOM 2423 O O . GLU A 1 295 ? -21.613 11.574 7.894 1.00 56.00 295 GLU A O 1
ATOM 2428 N N . PHE A 1 296 ? -22.472 13.483 8.737 1.00 49.50 296 PHE A N 1
ATOM 2429 C CA . PHE A 1 296 ? -22.641 13.035 10.127 1.00 49.50 296 PHE A CA 1
ATOM 2430 C C . PHE A 1 296 ? -23.734 11.974 10.290 1.00 49.50 296 PHE A C 1
ATOM 2432 O O . PHE A 1 296 ? -24.835 12.174 9.724 1.00 49.50 296 PHE A O 1
#

pLDDT: mean 86.97, std 10.83, range [44.56, 98.62]

Foldseek 3Di:
DFDWFAFLLLQDTDTLQRLQVDDLVRVLRRLVRVCVVWKDQCLLPFFADPVVLGTDQPQDDQAQQLVVLCVVNPPSHDSVSSVVSSCVVCVVPTRIHTQDDLVPFDCVLLVPFLPDPCLLVVLLVQLVVLLVLLPDDDPPVVNQVSLLVSLLVNLVSLLRSQRNVLVNLCVVDVLLVVQLLCRPCVNVVDDDDPVCVVVCVVCSVVVVSSVSSSDSSLPCVNVQSSCCRRPVQHFPPDPPLSNVSSSQSSCVPRVVQADSVRHHDGDDSVNSVVSSVSSSVRSVSRVVSNPDDDDD

Sequence (296 aa):
MTKSYSTPQDLHKITAKDLKSEDIEFQKEVMKVWFFENYQDPVHDCPYNGREGGYLYIHGGPYDASDELFSEFGGAIEESVIQDLSDELDEDGIEWAGVPKREDFDFYFYDTLGSTSEPFNEFESVVNQLREMLAIETTDAHQRILLKMVYVNVITSLEAFMSDFFITKLESDEFYLRRFVESTPEFKEKKLSLSDIFKQYELLGENVKEYLVELLWHNLPKLKPMFKSTFEIEFPSSIRLLVKATHKRHDLVHRAGKNKDGELIDITVNDVSILIDEALDFAKHINDQEGIQPEF

Secondary structure (DSSP, 8-state):
---EEE-TTSS-EEEHHHHTTS-HHHHHHHHHHHHHHHEE-TTTTPPEETTTTEE--TTS--B-HHHHHHHHHBTTB-HHHHHHHHHHHTTT-PPBEEPP-GGG--HHHHTTTT--S-HHHHHHHHHHHHHHHTT----HHHHHHHHHHHHHHHHHHHHHHHHHHHHHHHHH-HHHHHHHHHHSHHHHT----GGGHHHHHHTHHHHHHHHHHTS-TT-HHHHHHHHHHHH-PPPPS--HHHHHHHHHHHHHHHSTTB-TTSPBPP--HHHHHHHHHHHHHHHHHHHTTTT-PPP-

Radius of gyration: 20.63 Å; chains: 1; bounding box: 46×47×62 Å